Protein AF-0000000084444696 (afdb_homodimer)

Solvent-accessible surface area (backbone atoms only — not comparable to full-atom values): 15836 Å² total; per-residue (Å²): 60,57,64,7,56,31,46,38,50,46,40,49,47,51,54,50,50,37,51,52,66,45,23,68,54,94,48,56,42,36,64,60,59,52,20,57,56,37,48,44,58,47,79,75,45,45,64,51,54,51,31,35,33,75,64,55,51,31,40,75,45,81,68,97,88,26,22,35,24,38,55,53,58,46,76,76,36,35,42,34,61,47,34,58,43,58,54,62,89,52,70,66,66,70,50,69,17,68,64,35,60,68,37,50,50,54,50,47,52,52,53,50,47,54,52,44,55,57,28,57,73,35,30,46,38,57,50,52,50,45,34,43,75,70,68,51,74,62,68,71,79,63,74,76,72,73,77,119,55,56,56,13,54,32,47,36,49,46,38,48,48,51,54,49,50,37,50,50,67,44,23,68,54,93,47,57,42,36,63,60,58,51,20,56,56,37,50,43,60,46,79,75,44,44,65,51,53,51,31,34,34,74,65,58,51,30,41,76,44,81,68,97,86,26,20,35,25,40,55,53,60,47,76,76,36,36,43,34,61,47,34,59,42,58,54,61,87,51,68,65,66,70,50,70,16,68,63,35,60,67,36,51,50,54,50,48,51,53,54,52,47,53,53,43,55,56,27,56,74,34,31,47,39,55,50,54,51,46,34,43,74,70,69,50,74,62,67,72,78,62,72,76,72,73,77,121

Nearest PDB structures (foldseek):
  4hf0-assembly1_A  TM=8.919E-01  e=4.928E-09  Escherichia coli K-12
  4cic-assembly1_B  TM=8.220E-01  e=4.928E-09  Thermincola potens JR
  3lwf-assembly1_A  TM=7.757E-01  e=7.480E-08  Listeria innocua
  2y75-assembly1_E  TM=7.751E-01  e=7.480E-08  Bacillus subtilis
  6hse-assembly1_A  TM=7.847E-01  e=1.545E-07  Streptomyces venezuelae ATCC 10712

Radius of gyration: 23.74 Å; Cα contacts (8 Å, |Δi|>4): 443; chains: 2; bounding box: 30×98×50 Å

Foldseek 3Di:
DPVLVVLLVLLLQLLLQQCQAPNADPAFDALVNSCVVVVHDSVVCVVLVVLCVVLQQWDWDDDPRTHIHGSDGQQPAFSLSRSVSRPPVPDDPPPPDPCCVVPVVVVVVVVVVVVSVVRRVDTSVNVVVVCVVVVHHRDPPPPPCPPD/DPVLVVLLVLLLQLLLQQCQAPNADPAFDALVNSCVVVVHDSVVCVVLVVLCVVLQQWDWDDDPRIHIHGSDGQQPAFSLSRSVSRPPVPDDPPPPDPCCVVPVVVVVVVVVVVVSVVRRVDTSVNVVVVCVVVVHHRDPPPPPPPPD

InterPro domains:
  IPR000944 Transcription regulator Rrf2 [PF02082] (10-129)
  IPR000944 Transcription regulator Rrf2 [PS51197] (3-129)
  IPR000944 Transcription regulator Rrf2 [PTHR33221] (10-134)
  IPR030489 Transcription regulator Rrf2-type, conserved site [PS01332] (52-70)
  IPR036388 Winged helix-like DNA-binding domain super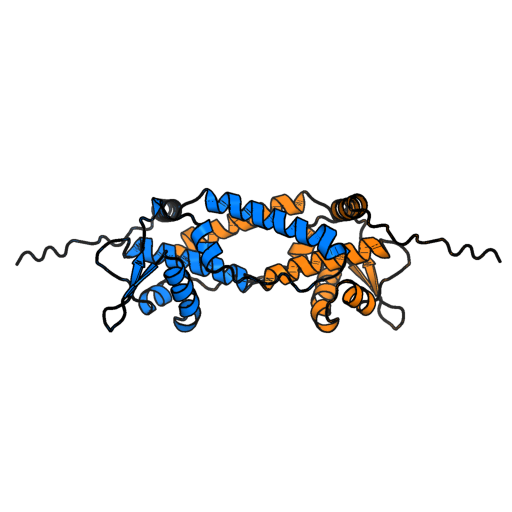family [G3DSA:1.10.10.10] (3-139)
  IPR036390 Winged helix DNA-binding domain superfamily [SSF46785] (10-131)

Organism: NCBI:txid207340

Sequence (296 aa):
MLLKQDRALTAISVMLDVAFHVGRGAEVASGGDIADRLGAAKRGIEPVFQALSRAGLLDSTRGPRGGYRLARRSRDIRLWDVVSAVAEEEESPDMTGQLQAAVVAPLWGEMEGLLRERLEGMTLDDLLRRAQARGLKRPSTEPLNFAIMLLKQDRALTAISVMLDVAFHVGRGAEVASGGDIADRLGAAKRGIEPVFQALSRAGLLDSTRGPRGGYRLARRSRDIRLWDVVSAVAEEEESPDMTGQLQAAVVAPLWGEMEGLLRERLEGMTLDDLLRRAQARGLKRPSTEPLNFAI

pLDDT: mean 84.85, std 17.42, range [23.16, 98.44]

Secondary structure (DSSP, 8-state):
-HHHHHHHHHHHHHHHHHHHHTTTSS--B-HHHHHHHHT--HHHHHHHHHHHHHTTSEEEE-STT-EEEESS-GGG-BHHHHHHHH----------SHHIIIIIHHHHHHHHHHHHHHHHT-BHHHHHHHHHHTT-------------/-HHHHHHHHHHHHHHHHHHHHTTTSS--B-HHHHHHHHT--HHHHHHHHHHHHHTTSEEEE-STT-EEEESS-GGG-BHHHHHHHH----------SHHIIIIIHHHHHHHHHHHHHHHHT-BHHHHHHHHHHTT-------------

Structure (mmCIF, N/CA/C/O backbone):
data_AF-0000000084444696-model_v1
#
loop_
_entity.id
_entity.type
_entity.pdbx_description
1 polymer 'Transcriptional regulator'
#
loop_
_atom_site.group_PDB
_atom_site.id
_atom_site.type_symbol
_atom_site.label_atom_id
_atom_site.label_alt_id
_atom_site.label_comp_id
_atom_site.label_asym_id
_atom_site.label_entity_id
_atom_site.label_seq_id
_atom_site.pdbx_PDB_ins_code
_atom_site.Cartn_x
_atom_site.Cartn_y
_atom_site.Cartn_z
_atom_site.occupancy
_atom_site.B_iso_or_equiv
_atom_site.auth_seq_id
_atom_site.auth_comp_id
_atom_site.auth_asym_id
_atom_site.auth_atom_id
_atom_site.pdbx_PDB_model_num
ATOM 1 N N . MET A 1 1 ? 3.402 -0.793 7.816 1 23.16 1 MET A N 1
ATOM 2 C CA . MET A 1 1 ? 3.193 -0.344 6.445 1 23.16 1 MET A CA 1
ATOM 3 C C . MET A 1 1 ? 3.449 -1.478 5.457 1 23.16 1 MET A C 1
ATOM 5 O O . MET A 1 1 ? 2.725 -1.623 4.469 1 23.16 1 MET A O 1
ATOM 9 N N . LEU A 1 2 ? 4.551 -2.469 5.836 1 32.97 2 LEU A N 1
ATOM 10 C CA . LEU A 1 2 ? 5.355 -3.602 5.395 1 32.97 2 LEU A CA 1
ATOM 11 C C . LEU A 1 2 ? 4.496 -4.855 5.254 1 32.97 2 LEU A C 1
ATOM 13 O O . LEU A 1 2 ? 4.617 -5.586 4.266 1 32.97 2 LEU A O 1
ATOM 17 N N . LEU A 1 3 ? 3.609 -5.027 6.344 1 35.81 3 LEU A N 1
ATOM 18 C CA . LEU A 1 3 ? 2.957 -6.324 6.496 1 35.81 3 LEU A CA 1
ATOM 19 C C . LEU A 1 3 ? 1.912 -6.539 5.406 1 35.81 3 LEU A C 1
ATOM 21 O O . LEU A 1 3 ? 1.761 -7.652 4.895 1 35.81 3 LEU A O 1
ATOM 25 N N . LYS A 1 4 ? 0.935 -5.445 5.215 1 44.56 4 LYS A N 1
ATOM 26 C CA . LYS A 1 4 ? -0.192 -5.633 4.305 1 44.56 4 LYS A CA 1
ATOM 27 C C . LYS A 1 4 ? 0.283 -5.793 2.863 1 44.56 4 LYS A C 1
ATOM 29 O O . LYS A 1 4 ? -0.286 -6.574 2.1 1 44.56 4 LYS A O 1
ATOM 34 N N . GLN A 1 5 ? 1.329 -4.965 2.484 1 52.38 5 GLN A N 1
ATOM 35 C CA . GLN A 1 5 ? 1.949 -5.117 1.173 1 52.38 5 GLN A CA 1
ATOM 36 C C . GLN A 1 5 ? 2.428 -6.551 0.954 1 52.38 5 GLN A C 1
ATOM 38 O O . GLN A 1 5 ? 2.314 -7.086 -0.15 1 52.38 5 GLN A O 1
ATOM 43 N N . ASP A 1 6 ? 2.363 -7.137 2.195 1 71.12 6 ASP A N 1
ATOM 44 C CA . ASP A 1 6 ? 2.926 -8.484 2.201 1 71.12 6 ASP A CA 1
ATOM 45 C C . ASP A 1 6 ? 1.865 -9.523 1.844 1 71.12 6 ASP A C 1
ATOM 47 O O . ASP A 1 6 ? 2.119 -10.43 1.043 1 71.12 6 ASP A O 1
ATOM 51 N N . ARG A 1 7 ? 0.608 -9.094 2.232 1 82.06 7 ARG A N 1
ATOM 52 C CA . ARG A 1 7 ? -0.404 -10.109 1.989 1 82.06 7 ARG A CA 1
ATOM 53 C C . ARG A 1 7 ? -0.805 -10.148 0.519 1 82.06 7 ARG A C 1
ATOM 55 O O . ARG A 1 7 ? -1.012 -11.227 -0.049 1 82.06 7 ARG A O 1
ATOM 62 N N . ALA A 1 8 ? -0.931 -8.992 -0.046 1 88.19 8 ALA A N 1
ATOM 63 C CA . ALA A 1 8 ? -1.274 -8.898 -1.462 1 88.19 8 ALA A CA 1
ATOM 64 C C . ALA A 1 8 ? -0.196 -9.539 -2.332 1 88.19 8 ALA A C 1
ATOM 66 O O . ALA A 1 8 ? -0.502 -10.289 -3.264 1 88.19 8 ALA A O 1
ATOM 67 N N . LEU A 1 9 ? 1.008 -9.305 -1.987 1 87.56 9 LEU A N 1
ATOM 68 C CA . LEU A 1 9 ? 2.113 -9.875 -2.752 1 87.56 9 LEU A CA 1
ATOM 69 C C . LEU A 1 9 ? 2.184 -11.383 -2.564 1 87.56 9 LEU A C 1
ATOM 71 O O . LEU A 1 9 ? 2.445 -12.125 -3.52 1 87.56 9 LEU A O 1
ATOM 75 N N . THR A 1 10 ? 1.948 -11.695 -1.356 1 90.19 10 THR A N 1
ATOM 76 C CA . THR A 1 10 ? 1.921 -13.133 -1.085 1 90.19 10 THR A CA 1
ATOM 77 C C . THR A 1 10 ? 0.811 -13.812 -1.88 1 90.19 10 THR A C 1
ATOM 79 O O . THR A 1 10 ? 1.021 -14.875 -2.461 1 90.19 10 THR A O 1
ATOM 82 N N . ALA A 1 11 ? -0.321 -13.211 -1.894 1 93.56 11 ALA A N 1
ATOM 83 C CA . ALA A 1 11 ? -1.451 -13.766 -2.629 1 93.56 11 ALA A CA 1
ATOM 84 C C . ALA A 1 11 ? -1.127 -13.906 -4.113 1 93.56 11 ALA A C 1
ATOM 86 O O . ALA A 1 11 ? -1.391 -14.945 -4.719 1 93.56 11 ALA A O 1
ATOM 87 N N . ILE A 1 12 ? -0.563 -12.883 -4.629 1 95.06 12 ILE A N 1
ATOM 88 C CA . ILE A 1 12 ? -0.188 -12.914 -6.039 1 95.06 12 ILE A CA 1
ATOM 89 C C . ILE A 1 12 ? 0.851 -14.008 -6.273 1 95.06 12 ILE A C 1
ATOM 91 O O . ILE A 1 12 ? 0.765 -14.758 -7.25 1 95.06 12 ILE A O 1
ATOM 95 N N . SER A 1 13 ? 1.806 -14.125 -5.406 1 94.94 13 SER A N 1
ATOM 96 C CA . SER A 1 13 ? 2.855 -15.133 -5.516 1 94.94 13 SER A CA 1
ATOM 97 C C . SER A 1 13 ? 2.275 -16.547 -5.48 1 94.94 13 SER A C 1
ATOM 99 O O . SER A 1 13 ? 2.674 -17.406 -6.27 1 94.94 13 SER A O 1
ATOM 101 N N . VAL A 1 14 ? 1.419 -16.75 -4.609 1 94.94 14 VAL A N 1
ATOM 102 C CA . VAL A 1 14 ? 0.781 -18.062 -4.48 1 94.94 14 VAL A CA 1
ATOM 103 C C . VAL A 1 14 ? 0.043 -18.406 -5.77 1 94.94 14 VAL A C 1
ATOM 105 O O . VAL A 1 14 ? 0.217 -19.484 -6.324 1 94.94 14 VAL A O 1
ATOM 108 N N . MET A 1 15 ? -0.784 -17.484 -6.215 1 96.81 15 MET A N 1
ATOM 109 C CA . MET A 1 15 ? -1.565 -17.734 -7.422 1 96.81 15 MET A CA 1
ATOM 110 C C . MET A 1 15 ? -0.654 -18 -8.617 1 96.81 15 MET A C 1
ATOM 112 O O . MET A 1 15 ? -0.923 -18.891 -9.422 1 96.81 15 MET A O 1
ATOM 116 N N . LEU A 1 16 ? 0.398 -17.203 -8.734 1 96.75 16 LEU A N 1
ATOM 117 C CA . LEU A 1 16 ? 1.345 -17.375 -9.836 1 96.75 16 LEU A CA 1
ATOM 118 C C . LEU A 1 16 ? 2.033 -18.734 -9.758 1 96.75 16 LEU A C 1
ATOM 120 O O . LEU A 1 16 ? 2.193 -19.406 -10.781 1 96.75 16 LEU A O 1
ATOM 124 N N . ASP A 1 17 ? 2.477 -19.125 -8.586 1 95.25 17 ASP A N 1
ATOM 125 C CA . ASP A 1 17 ? 3.131 -20.422 -8.391 1 95.25 17 ASP A CA 1
ATOM 126 C C . ASP A 1 17 ? 2.223 -21.562 -8.82 1 95.25 17 ASP A C 1
ATOM 128 O O . ASP A 1 17 ? 2.637 -22.438 -9.586 1 95.25 17 ASP A O 1
ATOM 132 N N . VAL A 1 18 ? 1.028 -21.562 -8.359 1 95.31 18 VAL A N 1
ATOM 133 C CA . VAL A 1 18 ? 0.072 -22.609 -8.68 1 95.31 18 VAL A CA 1
ATOM 134 C C . VAL A 1 18 ? -0.175 -22.641 -10.188 1 95.31 18 VAL A C 1
ATOM 136 O O . VAL A 1 18 ? -0.165 -23.703 -10.805 1 95.31 18 VAL A O 1
ATOM 139 N N . ALA A 1 19 ? -0.408 -21.484 -10.781 1 95.25 19 ALA A N 1
ATOM 140 C CA . ALA A 1 19 ? -0.648 -21.391 -12.219 1 95.25 19 ALA A CA 1
ATOM 141 C C . ALA A 1 19 ? 0.545 -21.922 -13.008 1 95.25 19 ALA A C 1
ATOM 143 O O . ALA A 1 19 ? 0.374 -22.609 -14.023 1 95.25 19 ALA A O 1
ATOM 144 N N . PHE A 1 20 ? 1.734 -21.641 -12.516 1 94.5 20 PHE A N 1
ATOM 145 C CA . PHE A 1 20 ? 2.979 -21.953 -13.203 1 94.5 20 PHE A CA 1
ATOM 146 C C . PHE A 1 20 ? 3.273 -23.453 -13.109 1 94.5 20 PHE A C 1
ATOM 148 O O . PHE A 1 20 ? 3.734 -24.062 -14.078 1 94.5 20 PHE A O 1
ATOM 155 N N . HIS A 1 21 ? 2.979 -24.094 -12.062 1 91.69 21 HIS A N 1
ATOM 156 C CA . HIS A 1 21 ? 3.408 -25.469 -11.828 1 91.69 21 HIS A CA 1
ATOM 157 C C . HIS A 1 21 ? 2.27 -26.453 -12.07 1 91.69 21 HIS A C 1
ATOM 159 O O . HIS A 1 21 ? 2.508 -27.609 -12.445 1 91.69 21 HIS A O 1
ATOM 165 N N . VAL A 1 22 ? 1.092 -26.172 -11.719 1 82.06 22 VAL A N 1
ATOM 166 C CA . VAL A 1 22 ? -0.019 -27.109 -11.805 1 82.06 22 VAL A CA 1
ATOM 167 C C . VAL A 1 22 ? -1.033 -26.625 -12.836 1 82.06 22 VAL A C 1
ATOM 169 O O . VAL A 1 22 ? -1.431 -27.375 -13.727 1 82.06 22 VAL A O 1
ATOM 172 N N . GLY A 1 23 ? -1.312 -25.344 -12.859 1 72.69 23 GLY A N 1
ATOM 173 C CA . GLY A 1 23 ? -2.363 -24.797 -13.703 1 72.69 23 GLY A CA 1
ATOM 174 C C . GLY A 1 23 ? -3.75 -25.266 -13.305 1 72.69 23 GLY A C 1
ATOM 175 O O . GLY A 1 23 ? -4.105 -25.219 -12.125 1 72.69 23 GLY A O 1
ATOM 176 N N . ARG A 1 24 ? -4.672 -25.594 -14.227 1 67.25 24 ARG A N 1
ATOM 177 C CA . ARG A 1 24 ? -6.047 -26 -13.969 1 67.25 24 ARG A CA 1
ATOM 178 C C . ARG A 1 24 ? -6.211 -27.5 -14.141 1 67.25 24 ARG A C 1
ATOM 180 O O . ARG A 1 24 ? -7.316 -28.031 -14.023 1 67.25 24 ARG A O 1
ATOM 187 N N . GLY A 1 25 ? -5.203 -28.172 -14.289 1 68.19 25 GLY A N 1
ATOM 188 C CA . GLY A 1 25 ? -5.348 -29.578 -14.594 1 68.19 25 GLY A CA 1
ATOM 189 C C . GLY A 1 25 ? -5.617 -30.422 -13.359 1 68.19 25 GLY A C 1
ATOM 190 O O . GLY A 1 25 ? -6.125 -29.922 -12.359 1 68.19 25 GLY A O 1
ATOM 191 N N . ALA A 1 26 ? -5.566 -31.719 -13.461 1 72.94 26 ALA A N 1
ATOM 192 C CA . ALA A 1 26 ? -5.906 -32.719 -12.445 1 72.94 26 ALA A CA 1
ATOM 193 C C . ALA A 1 26 ? -4.902 -32.688 -11.297 1 72.94 26 ALA A C 1
ATOM 195 O O . ALA A 1 26 ? -5.219 -33.094 -10.172 1 72.94 26 ALA A O 1
ATOM 196 N N . GLU A 1 27 ? -3.893 -32.125 -11.5 1 83.12 27 GLU A N 1
ATOM 197 C CA . GLU A 1 27 ? -2.852 -32.094 -10.477 1 83.12 27 GLU A CA 1
ATOM 198 C C . GLU A 1 27 ? -3.068 -30.953 -9.484 1 83.12 27 GLU A C 1
ATOM 200 O O . GLU A 1 27 ? -3.709 -29.953 -9.82 1 83.12 27 GLU A O 1
ATOM 205 N N . VAL A 1 28 ? -2.682 -31.281 -8.281 1 90.56 28 VAL A N 1
ATOM 206 C CA . VAL A 1 28 ? -2.76 -30.266 -7.238 1 90.56 28 VAL A CA 1
ATOM 207 C C . VAL A 1 28 ? -1.37 -30 -6.656 1 90.56 28 VAL A C 1
ATOM 209 O O . VAL A 1 28 ? -0.501 -30.875 -6.703 1 90.56 28 VAL A O 1
ATOM 212 N N . ALA A 1 29 ? -1.138 -28.844 -6.227 1 92.06 29 ALA A N 1
ATOM 213 C CA . ALA A 1 29 ? 0.082 -28.5 -5.504 1 92.06 29 ALA A CA 1
ATOM 214 C C . ALA A 1 29 ? -0.169 -28.438 -4 1 92.06 29 ALA A C 1
ATOM 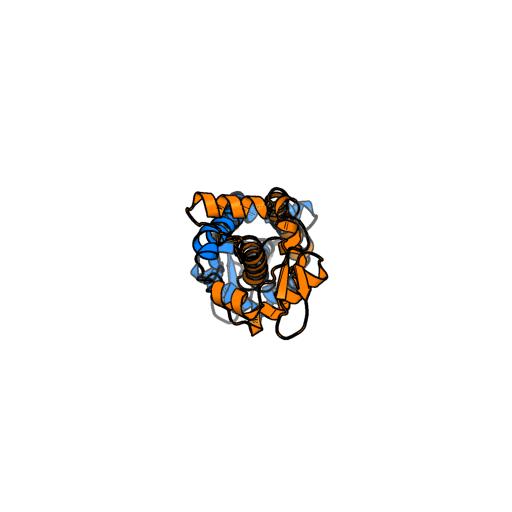216 O O . ALA A 1 29 ? -1.105 -27.781 -3.547 1 92.06 29 ALA A O 1
ATOM 217 N N . SER A 1 30 ? 0.685 -29.188 -3.26 1 92.94 30 SER A N 1
ATOM 218 C CA . SER A 1 30 ? 0.51 -29.125 -1.812 1 92.94 30 SER A CA 1
ATOM 219 C C . SER A 1 30 ? 0.876 -27.75 -1.267 1 92.94 30 SER A C 1
ATOM 221 O O . SER A 1 30 ? 1.76 -27.078 -1.803 1 92.94 30 SER A O 1
ATOM 223 N N . GLY A 1 31 ? 0.169 -27.359 -0.181 1 93.19 31 GLY A N 1
ATOM 224 C CA . GLY A 1 31 ? 0.491 -26.109 0.479 1 93.19 31 GLY A CA 1
ATOM 225 C C . GLY A 1 31 ? 1.947 -26 0.892 1 93.19 31 GLY A C 1
ATOM 226 O O . GLY A 1 31 ? 2.547 -24.922 0.811 1 93.19 31 GLY A O 1
ATOM 227 N N . GLY A 1 32 ? 2.447 -27.141 1.339 1 92.88 32 GLY A N 1
ATOM 228 C CA . GLY A 1 32 ? 3.852 -27.188 1.716 1 92.88 32 GLY A CA 1
ATOM 229 C C . GLY A 1 32 ? 4.789 -26.922 0.553 1 92.88 32 GLY A C 1
ATOM 230 O O . GLY A 1 32 ? 5.758 -26.172 0.684 1 92.88 32 GLY A O 1
ATOM 231 N N . ASP A 1 33 ? 4.57 -27.594 -0.576 1 92.62 33 ASP A N 1
ATOM 232 C CA . ASP A 1 33 ? 5.402 -27.391 -1.76 1 92.62 33 ASP A CA 1
ATOM 233 C C . ASP A 1 33 ? 5.363 -25.938 -2.217 1 92.62 33 ASP A C 1
ATOM 235 O O . ASP A 1 33 ? 6.398 -25.359 -2.564 1 92.62 33 ASP A O 1
ATOM 239 N N . ILE A 1 34 ? 4.219 -25.375 -2.252 1 93.5 34 ILE A N 1
ATOM 240 C CA . ILE A 1 34 ? 4.051 -23.969 -2.654 1 93.5 34 ILE A CA 1
ATOM 241 C C . ILE A 1 34 ? 4.855 -23.062 -1.722 1 93.5 34 ILE A C 1
ATOM 243 O O . ILE A 1 34 ? 5.617 -22.219 -2.18 1 93.5 34 ILE A O 1
ATOM 247 N N . ALA A 1 35 ? 4.648 -23.266 -0.421 1 92.44 35 ALA A N 1
ATOM 248 C CA . ALA A 1 35 ? 5.355 -22.469 0.571 1 92.44 35 ALA A CA 1
ATOM 249 C C . ALA A 1 35 ? 6.867 -22.562 0.383 1 92.44 35 ALA A C 1
ATOM 251 O O . ALA A 1 35 ? 7.578 -21.562 0.44 1 92.44 35 ALA A O 1
ATOM 252 N N . ASP A 1 36 ? 7.344 -23.781 0.142 1 91.81 36 ASP A N 1
ATOM 253 C CA . ASP A 1 36 ? 8.773 -24.016 -0.057 1 91.81 36 ASP A CA 1
ATOM 254 C C . ASP A 1 36 ? 9.289 -23.25 -1.277 1 91.81 36 ASP A C 1
ATOM 256 O O . ASP A 1 36 ? 10.336 -22.609 -1.215 1 91.81 36 ASP A O 1
ATOM 260 N N . ARG A 1 37 ? 8.57 -23.344 -2.371 1 91.5 37 ARG A N 1
ATOM 261 C CA . ARG A 1 37 ? 8.984 -22.672 -3.596 1 91.5 37 ARG A CA 1
ATOM 262 C C . ARG A 1 37 ? 8.992 -21.156 -3.41 1 91.5 37 ARG A C 1
ATOM 264 O O . ARG A 1 37 ? 9.828 -20.453 -3.988 1 91.5 37 ARG A O 1
ATOM 271 N N . LEU A 1 38 ? 8.094 -20.656 -2.602 1 90.38 38 LEU A N 1
ATOM 272 C CA . LEU A 1 38 ? 8.008 -19.219 -2.354 1 90.38 38 LEU A CA 1
ATOM 273 C C . LEU A 1 38 ? 9.039 -18.781 -1.319 1 90.38 38 LEU A C 1
ATOM 275 O O . LEU A 1 38 ? 9.289 -17.578 -1.155 1 90.38 38 LEU A O 1
ATOM 279 N N . GLY A 1 39 ? 9.656 -19.75 -0.673 1 87.56 39 GLY A N 1
ATOM 280 C CA . GLY A 1 39 ? 10.539 -19.391 0.426 1 87.56 39 GLY A CA 1
ATOM 281 C C . GLY A 1 39 ? 9.805 -18.812 1.622 1 87.56 39 GLY A C 1
ATOM 282 O O . GLY A 1 39 ? 10.289 -17.875 2.26 1 87.56 39 GLY A O 1
ATOM 283 N N . ALA A 1 40 ? 8.656 -19.344 1.863 1 86.06 40 ALA A N 1
ATOM 284 C CA . ALA A 1 40 ? 7.82 -18.875 2.965 1 86.06 40 ALA A CA 1
ATOM 285 C C . ALA A 1 40 ? 7.539 -20 3.957 1 86.06 40 ALA A C 1
ATOM 287 O O . ALA A 1 40 ? 7.637 -21.172 3.609 1 86.06 40 ALA A O 1
ATOM 288 N N . ALA A 1 41 ? 7.285 -19.578 5.16 1 85.5 41 ALA A N 1
ATOM 289 C CA . ALA A 1 41 ? 6.793 -20.562 6.121 1 85.5 41 ALA A CA 1
ATOM 290 C C . ALA A 1 41 ? 5.348 -20.938 5.824 1 85.5 41 ALA A C 1
ATOM 292 O O . ALA A 1 41 ? 4.492 -20.062 5.637 1 85.5 41 ALA A O 1
ATOM 293 N N . LYS A 1 42 ? 5.117 -22.266 5.816 1 85.25 42 LYS A N 1
ATOM 294 C CA . LYS A 1 42 ? 3.785 -22.766 5.488 1 85.25 42 LYS A CA 1
ATOM 295 C C . LYS A 1 42 ? 2.732 -22.172 6.418 1 85.25 42 LYS A C 1
ATOM 297 O O . LYS A 1 42 ? 1.657 -21.766 5.973 1 85.25 42 LYS A O 1
ATOM 302 N N . ARG A 1 43 ? 3.014 -22.141 7.633 1 86.5 43 ARG A N 1
ATOM 303 C CA . ARG A 1 43 ? 2.068 -21.625 8.617 1 86.5 43 ARG A CA 1
ATOM 304 C C . ARG A 1 43 ? 1.665 -20.188 8.297 1 86.5 43 ARG A C 1
ATOM 306 O O . ARG A 1 43 ? 0.507 -19.812 8.477 1 86.5 43 ARG A O 1
ATOM 313 N N . GLY A 1 44 ? 2.553 -19.438 7.824 1 84.31 44 GLY A N 1
ATOM 314 C CA . GLY A 1 44 ? 2.316 -18.031 7.562 1 84.31 44 GLY A CA 1
ATOM 315 C C . GLY A 1 44 ? 1.48 -17.781 6.32 1 84.31 44 GLY A C 1
ATOM 316 O O . GLY A 1 44 ? 0.832 -16.75 6.195 1 84.31 44 GLY A O 1
ATOM 317 N N . ILE A 1 45 ? 1.484 -18.781 5.469 1 89.12 45 ILE A N 1
ATOM 318 C CA . ILE A 1 45 ? 0.818 -18.531 4.195 1 89.12 45 ILE A CA 1
ATOM 319 C C . ILE A 1 45 ? -0.542 -19.234 4.184 1 89.12 45 ILE A C 1
ATOM 321 O O . ILE A 1 45 ? -1.37 -18.969 3.307 1 89.12 45 ILE A O 1
ATOM 325 N N . GLU A 1 46 ? -0.81 -20 5.176 1 91 46 GLU A N 1
ATOM 326 C CA . GLU A 1 46 ? -2.057 -20.766 5.242 1 91 46 GLU A CA 1
ATOM 327 C C . GLU A 1 46 ? -3.268 -19.828 5.191 1 91 46 GLU A C 1
ATOM 329 O O . GLU A 1 46 ? -4.219 -20.078 4.449 1 91 46 GLU A O 1
ATOM 334 N N . PRO A 1 47 ? -3.266 -18.703 5.922 1 91.56 47 PRO A N 1
ATOM 335 C CA . PRO A 1 47 ? -4.414 -17.812 5.832 1 91.56 47 PRO A CA 1
ATOM 336 C C . PRO A 1 47 ? -4.641 -17.281 4.418 1 91.56 47 PRO A C 1
ATOM 338 O O . PRO A 1 47 ? -5.781 -17 4.035 1 91.56 47 PRO A O 1
ATOM 341 N N . VAL A 1 48 ? -3.613 -17.125 3.719 1 93.25 48 VAL A N 1
ATOM 342 C CA . VAL A 1 48 ? -3.713 -16.641 2.346 1 93.25 48 VAL A CA 1
ATOM 343 C C . VAL A 1 48 ? -4.383 -17.703 1.473 1 93.25 48 VAL A C 1
ATOM 345 O O . VAL A 1 48 ? -5.27 -17.391 0.677 1 93.25 48 VAL A O 1
ATOM 348 N N . PHE A 1 49 ? -3.988 -18.969 1.688 1 94.69 49 PHE A N 1
ATOM 349 C CA . PHE A 1 49 ? -4.633 -20.062 0.973 1 94.69 49 PHE A CA 1
ATOM 350 C C . PHE A 1 49 ? -6.137 -20.078 1.226 1 94.69 49 PHE A C 1
ATOM 352 O O . PHE A 1 49 ? -6.93 -20.188 0.288 1 94.69 49 PHE A O 1
ATOM 359 N N . GLN A 1 50 ? -6.445 -19.953 2.412 1 94.88 50 GLN A N 1
ATOM 360 C CA . GLN A 1 50 ? -7.848 -20 2.805 1 94.88 50 GLN A CA 1
ATOM 361 C C . GLN A 1 50 ? -8.641 -18.859 2.182 1 94.88 50 GLN A C 1
ATOM 363 O O . GLN A 1 50 ? -9.75 -19.062 1.683 1 94.88 50 GLN A O 1
ATOM 368 N N . ALA A 1 51 ? -8.07 -17.688 2.242 1 94.62 51 ALA A N 1
ATOM 369 C CA . ALA A 1 51 ? -8.75 -16.516 1.675 1 94.62 51 ALA A CA 1
ATOM 370 C C . ALA A 1 51 ? -8.945 -16.672 0.171 1 94.62 51 ALA A C 1
ATOM 372 O O . ALA A 1 51 ? -10.016 -16.359 -0.357 1 94.62 51 ALA A O 1
ATOM 373 N N . LEU A 1 52 ? -7.973 -17.141 -0.473 1 96.56 52 LEU A N 1
ATOM 374 C CA . LEU A 1 52 ? -8.039 -17.328 -1.918 1 96.56 52 LEU A CA 1
ATOM 375 C C . LEU A 1 52 ? -9.047 -18.422 -2.279 1 96.56 52 LEU A C 1
ATOM 377 O O . LEU A 1 52 ? -9.742 -18.312 -3.289 1 96.56 52 LEU A O 1
ATOM 381 N N . SER A 1 53 ? -9.125 -19.469 -1.485 1 96.56 53 SER A N 1
ATOM 382 C CA . SER A 1 53 ? -10.109 -20.516 -1.698 1 96.56 53 SER A CA 1
ATOM 383 C C . SER A 1 53 ? -11.531 -20 -1.484 1 96.56 53 SER A C 1
ATOM 385 O O . SER A 1 53 ? -12.422 -20.281 -2.289 1 96.56 53 SER A O 1
ATOM 387 N N . ARG A 1 54 ? -11.68 -19.297 -0.453 1 96 54 ARG A N 1
ATOM 388 C CA . ARG A 1 54 ? -12.992 -18.719 -0.15 1 96 54 ARG A CA 1
ATOM 389 C C . ARG A 1 54 ? -13.453 -17.797 -1.269 1 96 54 ARG A C 1
ATOM 391 O O . ARG A 1 54 ? -14.656 -17.703 -1.539 1 96 54 ARG A O 1
ATOM 398 N N . ALA A 1 55 ? -12.547 -17.125 -1.873 1 96.44 55 ALA A N 1
ATOM 399 C CA . ALA A 1 55 ? -12.859 -16.188 -2.938 1 96.44 55 ALA A CA 1
ATOM 400 C C . ALA A 1 55 ? -13.07 -16.906 -4.27 1 96.44 55 ALA A C 1
ATOM 402 O O . ALA A 1 55 ? -13.32 -16.266 -5.293 1 96.44 55 ALA A O 1
ATOM 403 N N . GLY A 1 56 ? -12.891 -18.156 -4.297 1 96.62 56 GLY A N 1
ATOM 404 C CA . GLY A 1 56 ? -13.102 -18.938 -5.504 1 96.62 56 GLY A CA 1
ATOM 405 C C . GLY A 1 56 ? -11.961 -18.812 -6.5 1 96.62 56 GLY A C 1
ATOM 406 O O . GLY A 1 56 ? -12.172 -18.922 -7.707 1 96.62 56 GLY A O 1
ATOM 407 N N . LEU A 1 57 ? -10.789 -18.547 -6.031 1 97.25 57 LEU A N 1
ATOM 408 C CA . LEU A 1 57 ? -9.633 -18.406 -6.902 1 97.25 57 LEU A CA 1
ATOM 409 C C . LEU A 1 57 ? -8.781 -19.672 -6.887 1 97.25 57 LEU A C 1
ATOM 411 O O . LEU A 1 57 ? -8.109 -19.984 -7.867 1 97.25 57 LEU A O 1
ATOM 415 N N . LEU A 1 58 ? -8.805 -20.359 -5.766 1 96.62 58 LEU A N 1
ATOM 416 C CA . LEU A 1 58 ? -8.18 -21.672 -5.613 1 96.62 58 LEU A CA 1
ATOM 417 C C . LEU A 1 58 ? -9.227 -22.734 -5.281 1 96.62 58 LEU A C 1
ATOM 419 O O . LEU A 1 58 ? -10.18 -22.469 -4.547 1 96.62 58 LEU A O 1
ATOM 423 N N . ASP A 1 59 ? -9.039 -23.875 -5.844 1 95.31 59 ASP A N 1
ATOM 424 C CA . ASP A 1 59 ? -9.734 -25.078 -5.375 1 95.31 59 ASP A CA 1
ATOM 425 C C . ASP A 1 59 ? -8.859 -25.875 -4.414 1 95.31 59 ASP A C 1
ATOM 427 O O . ASP A 1 59 ? -7.691 -26.141 -4.703 1 95.31 59 ASP A O 1
ATOM 431 N N . SER A 1 60 ? -9.438 -26.172 -3.328 1 92.12 60 SER A N 1
ATOM 432 C CA . SER A 1 60 ? -8.672 -26.922 -2.33 1 92.12 60 SER A CA 1
ATOM 433 C C . SER A 1 60 ? -9.219 -28.328 -2.152 1 92.12 60 SER A C 1
ATOM 435 O O . SER A 1 60 ? -10.43 -28.547 -2.225 1 92.12 60 SER A O 1
ATOM 437 N N . THR A 1 61 ? -8.352 -29.281 -2.092 1 88.5 61 THR A N 1
ATOM 438 C CA . THR A 1 61 ? -8.695 -30.672 -1.764 1 88.5 61 THR A CA 1
ATOM 439 C C . THR A 1 61 ? -7.992 -31.109 -0.481 1 88.5 61 THR A C 1
ATOM 441 O O . THR A 1 61 ? -6.805 -30.828 -0.291 1 88.5 61 THR A O 1
ATOM 444 N N . ARG A 1 62 ? -8.789 -31.734 0.344 1 86.06 62 ARG A N 1
ATOM 445 C CA . ARG A 1 62 ? -8.258 -32.156 1.638 1 86.06 62 ARG A CA 1
ATOM 446 C C . ARG A 1 62 ? -7.656 -33.531 1.563 1 86.06 62 ARG A C 1
ATOM 448 O O . ARG A 1 62 ? -7.953 -34.312 0.636 1 86.06 62 ARG A O 1
ATOM 455 N N . GLY A 1 63 ? -6.816 -33.969 2.557 1 83.12 63 GLY A N 1
ATOM 456 C CA . GLY A 1 63 ? -6.258 -35.312 2.686 1 83.12 63 GLY A CA 1
ATOM 457 C C . GLY A 1 63 ? -4.789 -35.375 2.309 1 83.12 63 GLY A C 1
ATOM 458 O O . GLY A 1 63 ? -4.203 -34.375 1.883 1 83.12 63 GLY A O 1
ATOM 459 N N . PRO A 1 64 ? -4.129 -36.531 2.414 1 82.38 64 PRO A N 1
ATOM 460 C CA . PRO A 1 64 ? -2.695 -36.719 2.168 1 82.38 64 PRO A CA 1
ATOM 461 C C . PRO A 1 64 ? -2.291 -36.344 0.743 1 82.38 64 PRO A C 1
ATOM 463 O O . PRO A 1 64 ? -1.147 -35.938 0.505 1 82.38 64 PRO A O 1
ATOM 466 N N . ARG A 1 65 ? -3.141 -36.5 -0.234 1 83.19 65 ARG A N 1
ATOM 467 C CA . ARG A 1 65 ? -2.848 -36.125 -1.613 1 83.19 65 ARG A CA 1
ATOM 468 C C . ARG A 1 65 ? -3.537 -34.812 -1.985 1 83.19 65 ARG A C 1
ATOM 470 O O . ARG A 1 65 ? -3.744 -34.531 -3.166 1 83.19 65 ARG A O 1
ATOM 477 N N . GLY A 1 66 ? -3.852 -34.156 -0.887 1 89.88 66 GLY A N 1
ATOM 478 C CA . GLY A 1 66 ? -4.582 -32.938 -1.136 1 89.88 66 GLY A CA 1
ATOM 479 C C . GLY A 1 66 ? -3.678 -31.75 -1.46 1 89.88 66 GLY A C 1
ATOM 480 O O . GLY A 1 66 ? -2.455 -31.906 -1.521 1 89.88 66 GLY A O 1
ATOM 481 N N . GLY A 1 67 ? -4.316 -30.656 -1.956 1 93.88 67 GLY A N 1
ATOM 482 C CA . GLY A 1 67 ? -3.596 -29.469 -2.371 1 93.88 67 GLY A CA 1
ATOM 483 C C . GLY A 1 67 ? -4.484 -28.438 -3.033 1 93.88 67 GLY A C 1
ATOM 484 O O . GLY A 1 67 ? -5.672 -28.328 -2.715 1 93.88 67 GLY A O 1
ATOM 485 N N . TYR A 1 68 ? -3.791 -27.641 -3.791 1 9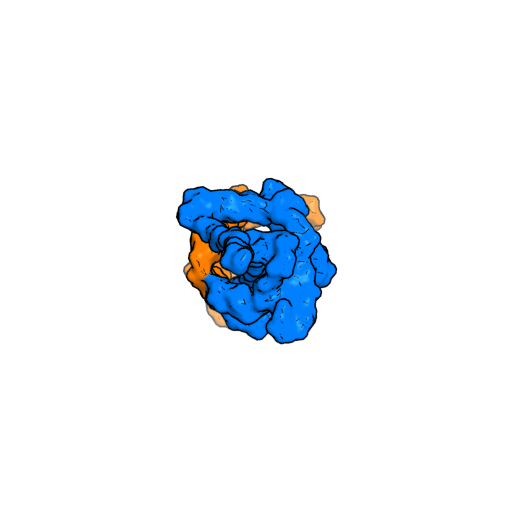4.75 68 TYR A N 1
ATOM 486 C CA . TYR A 1 68 ? -4.48 -26.516 -4.398 1 94.75 68 TYR A CA 1
ATOM 487 C C . TYR A 1 68 ? -4.293 -26.5 -5.91 1 94.75 68 TYR A C 1
ATOM 489 O O . TYR A 1 68 ? -3.236 -26.891 -6.414 1 94.75 68 TYR A O 1
ATOM 497 N N . ARG A 1 69 ? -5.262 -26.125 -6.613 1 94.75 69 ARG A N 1
ATOM 498 C CA . ARG A 1 69 ? -5.207 -25.828 -8.039 1 94.75 69 ARG A CA 1
ATOM 499 C C . ARG A 1 69 ? -6.008 -24.562 -8.375 1 94.75 69 ARG A C 1
ATOM 501 O O . ARG A 1 69 ? -6.781 -24.078 -7.547 1 94.75 69 ARG A O 1
ATOM 508 N N . LEU A 1 70 ? -5.746 -24.031 -9.531 1 95.88 70 LEU A N 1
ATOM 509 C CA . LEU A 1 70 ? -6.535 -22.859 -9.914 1 95.88 70 LEU A CA 1
ATOM 510 C C . LEU A 1 70 ? -8.008 -23.234 -10.07 1 95.88 70 LEU A C 1
ATOM 512 O O . LEU A 1 70 ? -8.336 -24.281 -10.641 1 95.88 70 LEU A O 1
ATOM 516 N N . ALA A 1 71 ? -8.875 -22.406 -9.617 1 95.31 71 ALA A N 1
ATOM 517 C CA . ALA A 1 71 ? -10.312 -22.641 -9.727 1 95.31 71 ALA A CA 1
ATOM 518 C C . ALA A 1 71 ? -10.844 -22.172 -11.078 1 95.31 71 ALA A C 1
ATOM 520 O O . ALA A 1 71 ? -11.945 -22.547 -11.484 1 95.31 71 ALA A O 1
ATOM 521 N N . ARG A 1 72 ? -10.156 -21.281 -11.727 1 93.62 72 ARG A N 1
ATOM 522 C CA . ARG A 1 72 ? -10.469 -20.719 -13.031 1 93.62 72 ARG A CA 1
ATOM 523 C C . ARG A 1 72 ? -9.219 -20.641 -13.906 1 93.62 72 ARG A C 1
ATOM 525 O O . ARG A 1 72 ? -8.102 -20.828 -13.422 1 93.62 72 ARG A O 1
ATOM 532 N N . ARG A 1 73 ? -9.414 -20.438 -15.242 1 94.62 73 ARG A N 1
ATOM 533 C CA . ARG A 1 73 ? -8.258 -20.25 -16.109 1 94.62 73 ARG A CA 1
ATOM 534 C C . ARG A 1 73 ? -7.488 -18.984 -15.734 1 94.62 73 ARG A C 1
ATOM 536 O O . ARG A 1 73 ? -8.086 -17.984 -15.352 1 94.62 73 ARG A O 1
ATOM 543 N N . SER A 1 74 ? -6.191 -19.078 -15.875 1 96.25 74 SER A N 1
ATOM 544 C CA . SER A 1 74 ? -5.328 -17.969 -15.508 1 96.25 74 SER A CA 1
ATOM 545 C C . SER A 1 74 ? -5.719 -16.688 -16.25 1 96.25 74 SER A C 1
ATOM 547 O O . SER A 1 74 ? -5.605 -15.586 -15.711 1 96.25 74 SER A O 1
ATOM 549 N N . ARG A 1 75 ? -6.207 -16.75 -17.516 1 96.62 75 ARG A N 1
ATOM 550 C CA . ARG A 1 75 ? -6.562 -15.586 -18.328 1 96.62 75 ARG A CA 1
ATOM 551 C C . ARG A 1 75 ? -7.832 -14.922 -17.797 1 96.62 75 ARG A C 1
ATOM 553 O O . ARG A 1 75 ? -8.125 -13.773 -18.156 1 96.62 75 ARG A O 1
ATOM 560 N N . ASP A 1 76 ? -8.586 -15.648 -16.984 1 96.88 76 ASP A N 1
ATOM 561 C CA . ASP A 1 76 ? -9.859 -15.148 -16.484 1 96.88 76 ASP A CA 1
ATOM 562 C C . ASP A 1 76 ? -9.703 -14.594 -15.062 1 96.88 76 ASP A C 1
ATOM 564 O O . ASP A 1 76 ? -10.68 -14.156 -14.453 1 96.88 76 ASP A O 1
ATOM 568 N N . ILE A 1 77 ? -8.562 -14.633 -14.484 1 97.69 77 ILE A N 1
ATOM 569 C CA . ILE A 1 77 ? -8.297 -14.141 -13.141 1 97.69 77 ILE A CA 1
ATOM 570 C C . ILE A 1 77 ? -7.562 -12.805 -13.211 1 97.69 77 ILE A C 1
ATOM 572 O O . ILE A 1 77 ? -6.387 -12.75 -13.578 1 97.69 77 ILE A O 1
ATOM 576 N N . ARG A 1 78 ? -8.281 -11.773 -12.828 1 98.38 78 ARG A N 1
ATOM 577 C CA . ARG A 1 78 ? -7.645 -10.461 -12.727 1 98.38 78 ARG A CA 1
ATOM 578 C C . ARG A 1 78 ? -6.832 -10.344 -11.445 1 98.38 78 ARG A C 1
ATOM 580 O O . ARG A 1 78 ? -7.23 -10.859 -10.398 1 98.38 78 ARG A O 1
ATOM 587 N N . LEU A 1 79 ? -5.777 -9.617 -11.539 1 98 79 LEU A N 1
ATOM 588 C CA . LEU A 1 79 ? -4.914 -9.5 -10.367 1 98 79 LEU A CA 1
ATOM 589 C C . LEU A 1 79 ? -5.625 -8.758 -9.242 1 98 79 LEU A C 1
ATOM 591 O O . LEU A 1 79 ? -5.391 -9.039 -8.062 1 98 79 LEU A O 1
ATOM 595 N N . TRP A 1 80 ? -6.496 -7.871 -9.602 1 96.25 80 TRP A N 1
ATOM 596 C CA . TRP A 1 80 ? -7.258 -7.195 -8.555 1 96.25 80 TRP A CA 1
ATOM 597 C C . TRP A 1 80 ? -8.109 -8.188 -7.777 1 96.25 80 TRP A C 1
ATOM 599 O O . TRP A 1 80 ? -8.297 -8.039 -6.566 1 96.25 80 TRP A O 1
ATOM 609 N N . ASP A 1 81 ? -8.695 -9.188 -8.469 1 96.5 81 ASP A N 1
ATOM 610 C CA . ASP A 1 81 ? -9.453 -10.227 -7.77 1 96.5 81 ASP A CA 1
ATOM 611 C C . ASP A 1 81 ? -8.602 -10.891 -6.684 1 96.5 81 ASP A C 1
ATOM 613 O O . ASP A 1 81 ? -9.094 -11.172 -5.594 1 96.5 81 ASP A O 1
ATOM 617 N N . VAL A 1 82 ? -7.367 -11.102 -6.961 1 96.44 82 VAL A N 1
ATOM 618 C CA . VAL A 1 82 ? -6.434 -11.766 -6.055 1 96.44 82 VAL A CA 1
ATOM 619 C C . VAL A 1 82 ? -6.156 -10.867 -4.852 1 96.44 82 VAL A C 1
ATOM 621 O O . VAL A 1 82 ? -6.281 -11.297 -3.703 1 96.44 82 VAL A O 1
ATOM 624 N N . VAL A 1 83 ? -5.836 -9.641 -5.117 1 94 83 VAL A N 1
ATOM 625 C CA . VAL A 1 83 ? -5.477 -8.695 -4.066 1 94 83 VAL A CA 1
ATOM 626 C C . VAL A 1 83 ? -6.688 -8.422 -3.18 1 94 83 VAL A C 1
ATOM 628 O O . VAL A 1 83 ? -6.578 -8.398 -1.952 1 94 83 VAL A O 1
ATOM 631 N N . SER A 1 84 ? -7.832 -8.234 -3.805 1 92.19 84 SER A N 1
ATOM 632 C CA . SER A 1 84 ? -9.039 -7.918 -3.051 1 92.19 84 SER A CA 1
ATOM 633 C C . SER A 1 84 ? -9.461 -9.086 -2.158 1 92.19 84 SER A C 1
ATOM 635 O O . SER A 1 84 ? -10.086 -8.883 -1.115 1 92.19 84 SER A O 1
ATOM 637 N N . ALA A 1 85 ? -9.086 -10.234 -2.521 1 93.56 85 ALA A N 1
ATOM 638 C CA . ALA A 1 85 ? -9.445 -11.43 -1.766 1 93.56 85 ALA A CA 1
ATOM 639 C C . ALA A 1 85 ? -8.75 -11.453 -0.408 1 93.56 85 ALA A C 1
ATOM 641 O O . ALA A 1 85 ? -9.234 -12.086 0.534 1 93.56 85 ALA A O 1
ATOM 642 N N . VAL A 1 86 ? -7.652 -10.836 -0.309 1 90.44 86 VAL A N 1
ATOM 643 C CA . VAL A 1 86 ? -6.887 -10.891 0.932 1 90.44 86 VAL A CA 1
ATOM 644 C C . VAL A 1 86 ? -6.898 -9.523 1.609 1 90.44 86 VAL A C 1
ATOM 646 O O . VAL A 1 86 ? -6.223 -9.312 2.619 1 90.44 86 VAL A O 1
ATOM 649 N N . ALA A 1 87 ? -7.488 -8.547 0.948 1 79.25 87 ALA A N 1
ATOM 650 C CA . ALA A 1 87 ? -7.555 -7.207 1.518 1 79.25 87 ALA A CA 1
ATOM 651 C C . ALA A 1 87 ? -8.422 -7.184 2.771 1 79.25 87 ALA A C 1
ATOM 653 O O . ALA A 1 87 ? -9.516 -7.758 2.785 1 79.25 87 ALA A O 1
ATOM 654 N N . GLU A 1 88 ? -7.801 -7.504 3.869 1 63.88 88 GLU A N 1
ATOM 655 C CA . GLU A 1 88 ? -8.609 -7.418 5.082 1 63.88 88 GLU A CA 1
ATOM 656 C C . GLU A 1 88 ? -9.273 -6.047 5.203 1 63.88 88 GLU A C 1
ATOM 658 O O . GLU A 1 88 ? -8.75 -5.051 4.707 1 63.88 88 GLU A O 1
ATOM 663 N N . GLU A 1 89 ? -10.664 -6.07 5.402 1 52.22 89 GLU A N 1
ATOM 664 C CA . GLU A 1 89 ? -11.367 -4.832 5.723 1 52.22 89 GLU A CA 1
ATOM 665 C C . GLU A 1 89 ? -10.523 -3.934 6.621 1 52.22 89 GLU A C 1
ATOM 667 O O . GLU A 1 89 ? -10.492 -4.125 7.84 1 52.22 89 GLU A O 1
ATOM 672 N N . GLU A 1 90 ? -9.367 -3.799 6.199 1 48.44 90 GLU A N 1
ATOM 673 C CA . GLU A 1 90 ? -8.492 -3 7.047 1 48.44 90 GLU A CA 1
ATOM 674 C C . GLU A 1 90 ? -9.109 -1.643 7.367 1 48.44 90 GLU A C 1
ATOM 676 O O . GLU A 1 90 ? -9.648 -0.98 6.48 1 48.44 90 GLU A O 1
ATOM 681 N N . GLU A 1 91 ? -9.641 -1.589 8.477 1 49.03 91 GLU A N 1
ATOM 682 C CA . GLU A 1 91 ? -10.086 -0.286 8.969 1 49.03 91 GLU A CA 1
ATOM 683 C C . GLU A 1 91 ? -8.969 0.75 8.859 1 49.03 91 GLU A C 1
ATOM 685 O O . GLU A 1 91 ? -7.82 0.475 9.219 1 49.03 91 GLU A O 1
ATOM 690 N N . SER A 1 92 ? -8.961 1.557 7.828 1 53.47 92 SER A N 1
ATOM 691 C CA . SER A 1 92 ? -8.117 2.742 7.852 1 53.47 92 SER A CA 1
ATOM 692 C C . SER A 1 92 ? -7.789 3.162 9.281 1 53.47 92 SER A C 1
ATOM 694 O O . SER A 1 92 ? -8.586 2.939 10.195 1 53.47 92 SER A O 1
ATOM 696 N N . PRO A 1 93 ? -6.496 3.412 9.539 1 53.19 93 PRO A N 1
ATOM 697 C CA . PRO A 1 93 ? -6.27 3.916 10.898 1 53.19 93 PRO A CA 1
ATOM 698 C C . PRO A 1 93 ? -7.422 4.777 11.406 1 53.19 93 PRO A C 1
ATOM 700 O O . PRO A 1 93 ? -8.086 5.457 10.617 1 53.19 93 PRO A O 1
ATOM 703 N N . ASP A 1 94 ? -7.949 4.445 12.508 1 61.44 94 ASP A N 1
ATOM 704 C CA . ASP A 1 94 ? -9.016 5.172 13.195 1 61.44 94 ASP A CA 1
ATOM 705 C C . ASP A 1 94 ? -8.664 6.652 13.336 1 61.44 94 ASP A C 1
ATOM 707 O O . ASP A 1 94 ? -8.875 7.25 14.391 1 61.44 94 ASP A O 1
ATOM 711 N N . MET A 1 95 ? -7.914 7.172 12.32 1 66.25 95 MET A N 1
ATOM 712 C CA . MET A 1 95 ? -7.805 8.625 12.414 1 66.25 95 MET A CA 1
ATOM 713 C C . MET A 1 95 ? -9.133 9.289 12.078 1 66.25 95 MET A C 1
ATOM 715 O O . MET A 1 95 ? -9.633 9.18 10.961 1 66.25 95 MET A O 1
ATOM 719 N N . THR A 1 96 ? -9.766 9.734 13.117 1 75.31 96 THR A N 1
ATOM 720 C CA . THR A 1 96 ? -11.148 10.188 13.062 1 75.31 96 THR A CA 1
ATOM 721 C C . THR A 1 96 ? -11.219 11.711 12.977 1 75.31 96 THR A C 1
ATOM 723 O O . THR A 1 96 ? -12.305 12.289 12.922 1 75.31 96 THR A O 1
ATOM 726 N N . GLY A 1 97 ? -10.148 12.398 12.852 1 84.62 97 GLY A N 1
ATOM 727 C CA . GLY A 1 97 ? -10.188 13.852 12.797 1 84.62 97 GLY A CA 1
ATOM 728 C C . GLY A 1 97 ? -10.82 14.383 11.531 1 84.62 97 GLY A C 1
ATOM 729 O O . GLY A 1 97 ? -10.914 13.672 10.523 1 84.62 97 GLY A O 1
ATOM 730 N N . GLN A 1 98 ? -11.297 15.57 11.602 1 87.56 98 GLN A N 1
ATOM 731 C CA . GLN A 1 98 ? -12 16.203 10.492 1 87.56 98 GLN A CA 1
ATOM 732 C C . GLN A 1 98 ? -11.109 16.281 9.25 1 87.56 98 GLN A C 1
ATOM 734 O O . GLN A 1 98 ? -11.562 15.977 8.148 1 87.56 98 GLN A O 1
ATOM 739 N N . LEU A 1 99 ? -9.898 16.672 9.43 1 92.06 99 LEU A N 1
ATOM 740 C CA . LEU A 1 99 ? -8.984 16.797 8.305 1 92.06 99 LEU A CA 1
ATOM 741 C C . LEU A 1 99 ? -8.758 15.445 7.641 1 92.06 99 LEU A C 1
ATOM 743 O O . LEU A 1 99 ? -8.711 15.344 6.41 1 92.06 99 LEU A O 1
ATOM 747 N N . GLN A 1 100 ? -8.609 14.438 8.477 1 89.75 100 GLN A N 1
ATOM 748 C CA . GLN A 1 100 ? -8.398 13.086 7.965 1 89.75 100 GLN A CA 1
ATOM 749 C C . GLN A 1 100 ? -9.578 12.625 7.121 1 89.75 100 GLN A C 1
ATOM 751 O O . GLN A 1 100 ? -9.406 12.141 6.008 1 89.75 100 GLN A O 1
ATOM 756 N N . ALA A 1 101 ? -10.742 12.812 7.68 1 89.94 101 ALA A N 1
ATOM 757 C CA . ALA A 1 101 ? -11.953 12.383 6.992 1 89.94 101 ALA A CA 1
ATOM 758 C C . ALA A 1 101 ? -12.164 13.164 5.699 1 89.94 101 ALA A C 1
ATOM 760 O O . ALA A 1 101 ? -12.578 12.602 4.684 1 89.94 101 ALA A O 1
ATOM 761 N N . ALA A 1 102 ? -11.844 14.406 5.734 1 93.94 102 ALA A N 1
ATOM 762 C CA . ALA A 1 102 ? -12.188 15.289 4.621 1 93.94 102 ALA A CA 1
ATOM 763 C C . ALA A 1 102 ? -11.117 15.242 3.535 1 93.94 102 ALA A C 1
ATOM 765 O O . ALA A 1 102 ? -11.414 15.461 2.357 1 93.94 102 ALA A O 1
ATOM 766 N N . VAL A 1 103 ? -9.883 14.969 3.941 1 96.06 103 VAL A N 1
ATOM 767 C CA . VAL A 1 103 ? -8.82 15.195 2.973 1 96.06 103 VAL A CA 1
ATOM 768 C C . VAL A 1 103 ? -8.008 13.914 2.793 1 96.06 103 VAL A C 1
ATOM 770 O O . VAL A 1 103 ? -7.816 13.445 1.668 1 96.06 103 VAL A O 1
ATOM 773 N N . VAL A 1 104 ? -7.582 13.336 3.865 1 93.38 104 VAL A N 1
ATOM 774 C CA . VAL A 1 104 ? -6.629 12.234 3.791 1 93.38 104 VAL A CA 1
ATOM 775 C C . VAL A 1 104 ? -7.34 10.961 3.318 1 93.38 104 VAL A C 1
ATOM 777 O O . VAL A 1 104 ? -6.816 10.227 2.477 1 93.38 104 VAL A O 1
ATOM 780 N N . ALA A 1 105 ? -8.484 10.68 3.861 1 89.75 105 ALA A N 1
ATOM 781 C CA . ALA A 1 105 ? -9.242 9.492 3.477 1 89.75 105 ALA A CA 1
ATOM 782 C C . ALA A 1 105 ? -9.547 9.492 1.98 1 89.75 105 ALA A C 1
ATOM 784 O O . ALA A 1 105 ? -9.273 8.516 1.283 1 89.75 105 ALA A O 1
ATOM 785 N N . PRO A 1 106 ? -10.109 10.617 1.428 1 93 106 PRO A N 1
ATOM 786 C CA . PRO A 1 106 ? -10.32 10.648 -0.021 1 93 106 PRO A CA 1
ATOM 787 C C . PRO A 1 106 ? -9.023 10.492 -0.813 1 93 106 PRO A C 1
ATOM 789 O O . PRO A 1 106 ? -9.016 9.867 -1.875 1 93 106 PRO A O 1
ATOM 792 N N . LEU A 1 107 ? -7.969 11.086 -0.34 1 93.44 107 LEU A N 1
ATOM 793 C CA . LEU A 1 107 ? -6.676 10.93 -1 1 93.44 107 LEU A CA 1
ATOM 794 C C . LEU A 1 107 ? -6.277 9.453 -1.065 1 93.44 107 LEU A C 1
ATOM 796 O O . LEU A 1 107 ? -5.812 8.977 -2.104 1 93.44 107 LEU A O 1
ATOM 800 N N . TRP A 1 108 ? -6.438 8.766 -0.029 1 88.31 108 TRP A N 1
ATOM 801 C CA . TRP A 1 108 ? -6.121 7.34 0.007 1 88.31 108 TRP A CA 1
ATOM 802 C C . TRP A 1 108 ? -6.984 6.562 -0.979 1 88.31 108 TRP A C 1
ATOM 804 O O . TRP A 1 108 ? -6.504 5.645 -1.649 1 88.31 108 TRP A O 1
ATOM 814 N N . GLY A 1 109 ? -8.211 6.863 -0.952 1 90.12 109 GLY A N 1
ATOM 815 C CA . GLY A 1 109 ? -9.094 6.258 -1.938 1 90.12 109 GLY A CA 1
ATOM 816 C C . GLY A 1 109 ? -8.609 6.438 -3.363 1 90.12 109 GLY A C 1
ATOM 817 O O . GLY A 1 109 ? -8.703 5.52 -4.18 1 90.12 109 GLY A O 1
ATOM 818 N N . GLU A 1 110 ? -8.156 7.668 -3.666 1 93.75 110 GLU A N 1
ATOM 819 C CA . GLU A 1 110 ? -7.586 7.938 -4.984 1 93.75 110 GLU A CA 1
ATOM 820 C C . GLU A 1 110 ? -6.391 7.035 -5.266 1 93.75 110 GLU A C 1
ATOM 822 O O . GLU A 1 110 ? -6.238 6.52 -6.375 1 93.75 110 GLU A O 1
ATOM 827 N N . MET A 1 111 ? -5.488 6.895 -4.312 1 91.62 111 MET A N 1
ATOM 828 C CA . MET A 1 111 ? -4.316 6.039 -4.473 1 91.62 111 MET A CA 1
ATOM 829 C C . MET A 1 111 ? -4.727 4.59 -4.695 1 91.62 111 MET A C 1
ATOM 831 O O . MET A 1 111 ? -4.207 3.922 -5.59 1 91.62 111 MET A O 1
ATOM 835 N N . GLU A 1 112 ? -5.625 4.098 -3.883 1 87.88 112 GLU A N 1
ATOM 836 C CA . GLU A 1 112 ? -6.145 2.744 -4.043 1 87.88 112 GLU A CA 1
ATOM 837 C C . GLU A 1 112 ? -6.777 2.557 -5.418 1 87.88 112 GLU A C 1
ATOM 839 O O . GLU A 1 112 ? -6.641 1.496 -6.031 1 87.88 112 GLU A O 1
ATOM 844 N N . GLY A 1 113 ? -7.516 3.576 -5.805 1 93.12 113 GLY A N 1
ATOM 845 C CA . GLY A 1 113 ? -8.133 3.523 -7.121 1 93.12 113 GLY A CA 1
ATOM 846 C C . GLY A 1 113 ? -7.125 3.359 -8.242 1 93.12 113 GLY A C 1
ATOM 847 O O . GLY A 1 113 ? -7.375 2.631 -9.203 1 93.12 113 GLY A O 1
ATOM 848 N N . LEU A 1 114 ? -6.012 4.027 -8.117 1 94 114 LEU A N 1
ATOM 849 C CA . LEU A 1 114 ? -4.949 3.904 -9.109 1 94 114 LEU A CA 1
ATOM 850 C C . LEU A 1 114 ? -4.438 2.469 -9.18 1 94 114 LEU A C 1
ATOM 852 O O . LEU A 1 114 ? -4.289 1.912 -10.266 1 94 114 LEU A O 1
ATOM 856 N N . LEU A 1 115 ? -4.191 1.87 -8.078 1 92.38 115 LEU A N 1
ATOM 857 C CA . LEU A 1 115 ? -3.707 0.496 -8.023 1 92.38 115 LEU A CA 1
ATOM 858 C C . LEU A 1 115 ? -4.758 -0.473 -8.555 1 92.38 115 LEU A C 1
ATOM 860 O O . LEU A 1 115 ? -4.438 -1.396 -9.305 1 92.38 115 LEU A O 1
ATOM 864 N N . ARG A 1 116 ? -5.98 -0.244 -8.109 1 93.69 116 ARG A N 1
ATOM 865 C CA . ARG A 1 116 ? -7.082 -1.092 -8.562 1 93.69 116 ARG A CA 1
ATOM 866 C C . ARG A 1 116 ? -7.188 -1.088 -10.086 1 93.69 116 ARG A C 1
ATOM 868 O O . ARG A 1 116 ? -7.285 -2.148 -10.703 1 93.69 116 ARG A O 1
ATOM 875 N N . GLU A 1 117 ? -7.195 0.095 -10.625 1 96.75 117 GLU A N 1
ATOM 876 C CA . GLU A 1 117 ? -7.309 0.215 -12.078 1 96.75 117 GLU A CA 1
ATOM 877 C C . GLU A 1 117 ? -6.199 -0.555 -12.781 1 96.75 117 GLU A C 1
ATOM 879 O O . GLU A 1 117 ? -6.453 -1.275 -13.75 1 96.75 117 GLU A O 1
ATOM 884 N N . ARG A 1 118 ? -5 -0.437 -12.344 1 96.44 118 ARG A N 1
ATOM 885 C CA . ARG A 1 118 ? -3.859 -1.114 -12.953 1 96.44 118 ARG A CA 1
ATOM 886 C C . ARG A 1 118 ? -3.982 -2.627 -12.812 1 96.44 118 ARG A C 1
ATOM 888 O O . ARG A 1 118 ? -3.766 -3.365 -13.773 1 96.44 118 ARG A O 1
ATOM 895 N N . LEU A 1 119 ? -4.344 -3.104 -11.688 1 96.5 119 LEU A N 1
ATOM 896 C CA . LEU A 1 119 ? -4.406 -4.535 -11.406 1 96.5 119 LEU A CA 1
ATOM 897 C C . LEU A 1 119 ? -5.621 -5.172 -12.07 1 96.5 119 LEU A C 1
ATOM 899 O O . LEU A 1 119 ? -5.59 -6.352 -12.422 1 96.5 119 LEU A O 1
ATOM 903 N N . GLU A 1 120 ? -6.699 -4.398 -12.25 1 97.38 120 GLU A N 1
ATOM 904 C CA . GLU A 1 120 ? -7.867 -4.859 -12.992 1 97.38 120 GLU A CA 1
ATOM 905 C C . GLU A 1 120 ? -7.543 -5.055 -14.477 1 97.38 120 GLU A C 1
ATOM 907 O O . GLU A 1 120 ? -8.188 -5.848 -15.156 1 97.38 120 GLU A O 1
ATOM 912 N N . GLY A 1 121 ? -6.598 -4.344 -14.914 1 97.94 121 GLY A N 1
ATOM 913 C CA . GLY A 1 121 ? -6.207 -4.426 -16.312 1 97.94 121 GLY A CA 1
ATOM 914 C C . GLY A 1 121 ? -5.227 -5.547 -16.594 1 97.94 121 GLY A C 1
ATOM 915 O O . GLY A 1 121 ? -4.824 -5.758 -17.734 1 97.94 121 GLY A O 1
ATOM 916 N N . MET A 1 122 ? -4.812 -6.281 -15.594 1 98.31 122 MET A N 1
ATOM 917 C CA . MET A 1 122 ? -3.857 -7.379 -15.727 1 98.31 122 MET A CA 1
ATOM 918 C C . MET A 1 122 ? -4.473 -8.695 -15.258 1 98.31 122 MET A C 1
ATOM 920 O O . MET A 1 122 ? -5.289 -8.711 -14.336 1 98.31 122 MET A O 1
ATOM 924 N N . THR A 1 123 ? -4.055 -9.758 -15.891 1 98.44 123 THR A N 1
ATOM 925 C CA . THR A 1 123 ? -4.512 -11.086 -15.5 1 98.44 123 THR A CA 1
ATOM 926 C C . THR A 1 123 ? -3.35 -11.922 -14.977 1 98.44 123 THR A C 1
ATOM 928 O O . THR A 1 123 ? -2.186 -11.547 -15.133 1 98.44 123 THR A O 1
ATOM 931 N N . LEU A 1 124 ? -3.729 -13.039 -14.344 1 97.75 124 LEU A N 1
ATOM 932 C CA . LEU A 1 124 ? -2.711 -14 -13.922 1 97.75 124 LEU A CA 1
ATOM 933 C C . LEU A 1 124 ? -1.935 -14.531 -15.117 1 97.75 124 LEU A C 1
ATOM 935 O O . LEU A 1 124 ? -0.733 -14.789 -15.023 1 97.7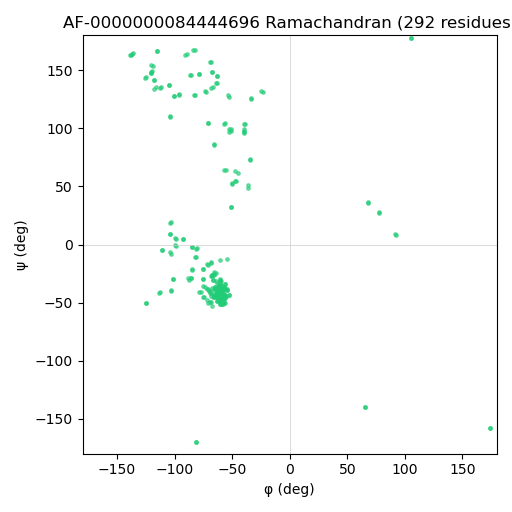5 124 LEU A O 1
ATOM 939 N N . ASP A 1 125 ? -2.584 -14.688 -16.25 1 97.31 125 ASP A N 1
ATOM 940 C CA . ASP A 1 125 ? -1.931 -15.133 -17.469 1 97.31 125 ASP A CA 1
ATOM 941 C C . ASP A 1 125 ? -0.853 -14.148 -17.922 1 97.31 125 ASP A C 1
ATOM 943 O O . ASP A 1 125 ? 0.179 -14.547 -18.453 1 97.31 125 ASP A O 1
ATOM 947 N N . ASP A 1 126 ? -1.079 -12.844 -17.75 1 98.25 126 ASP A N 1
ATOM 948 C CA . ASP A 1 126 ? -0.065 -11.836 -18.047 1 98.25 126 ASP A CA 1
ATOM 949 C C . ASP A 1 126 ? 1.206 -12.086 -17.234 1 98.25 126 ASP A C 1
ATOM 951 O O . ASP A 1 126 ? 2.316 -11.914 -17.75 1 98.25 126 ASP A O 1
ATOM 955 N N . LEU A 1 127 ? 1.076 -12.508 -16.016 1 97.81 127 LEU A N 1
ATOM 956 C CA . LEU A 1 127 ? 2.244 -12.773 -15.18 1 97.81 127 LEU A CA 1
ATOM 957 C C . LEU A 1 127 ? 2.971 -14.031 -15.648 1 97.81 127 LEU A C 1
ATOM 959 O O . LEU A 1 127 ? 4.199 -14.102 -15.586 1 97.81 127 LEU A O 1
ATOM 963 N N . LEU A 1 128 ? 2.18 -15.023 -16.062 1 96.56 128 LEU A N 1
ATOM 964 C CA . LEU A 1 128 ? 2.811 -16.203 -16.625 1 96.56 128 LEU A CA 1
ATOM 965 C C . LEU A 1 128 ? 3.637 -15.852 -17.859 1 96.56 128 LEU A C 1
ATOM 967 O O . LEU A 1 128 ? 4.738 -16.375 -18.047 1 96.56 128 LEU A O 1
ATOM 971 N N . ARG A 1 129 ? 3.082 -14.969 -18.672 1 97.06 129 ARG A N 1
ATOM 972 C CA . ARG A 1 129 ? 3.807 -14.523 -19.859 1 97.06 129 ARG A CA 1
ATOM 973 C C . ARG A 1 129 ? 5.074 -13.766 -19.469 1 97.06 129 ARG A C 1
ATOM 975 O O . ARG A 1 129 ? 6.105 -13.891 -20.125 1 97.06 129 ARG A O 1
ATOM 982 N N . ARG A 1 130 ? 4.977 -13 -18.406 1 97.44 130 ARG A N 1
ATOM 983 C CA . ARG A 1 130 ? 6.168 -12.312 -17.906 1 97.44 130 ARG A CA 1
ATOM 984 C C . ARG A 1 130 ? 7.234 -13.32 -17.469 1 97.44 130 ARG A C 1
ATOM 986 O O . ARG A 1 130 ? 8.422 -13.117 -17.719 1 97.44 130 ARG A O 1
ATOM 993 N N . ALA A 1 131 ? 6.836 -14.32 -16.797 1 96.44 131 ALA A N 1
ATOM 994 C CA . ALA A 1 131 ? 7.766 -15.367 -16.375 1 96.44 131 ALA A CA 1
ATOM 995 C C . ALA A 1 131 ? 8.453 -16.016 -17.578 1 96.44 131 ALA A C 1
ATOM 997 O O . ALA A 1 131 ? 9.672 -16.203 -17.594 1 96.44 131 ALA A O 1
ATOM 998 N N . GLN A 1 132 ? 7.672 -16.281 -18.547 1 94.44 132 GLN A N 1
ATOM 999 C CA . GLN A 1 132 ? 8.211 -16.875 -19.766 1 94.44 132 GLN A CA 1
ATOM 1000 C C . GLN A 1 132 ? 9.195 -15.938 -20.453 1 94.44 132 GLN A C 1
ATOM 1002 O O . GLN A 1 132 ? 10.25 -16.375 -20.938 1 94.44 132 GLN A O 1
ATOM 1007 N N . ALA A 1 133 ? 8.836 -14.711 -20.469 1 96.12 133 ALA A N 1
ATOM 1008 C CA . ALA A 1 133 ? 9.688 -13.711 -21.094 1 96.12 133 ALA A CA 1
ATOM 1009 C C . ALA A 1 133 ? 11.023 -13.586 -20.375 1 96.12 133 ALA A C 1
ATOM 1011 O O . ALA A 1 133 ? 12.023 -13.172 -20.953 1 96.12 133 ALA A O 1
ATOM 1012 N N . ARG A 1 134 ? 11.008 -13.961 -19.141 1 95 134 ARG A N 1
ATOM 1013 C CA . ARG A 1 134 ? 12.227 -13.898 -18.344 1 95 134 ARG A CA 1
ATOM 1014 C C . ARG A 1 134 ? 12.984 -15.227 -18.391 1 95 134 ARG A C 1
ATOM 1016 O O . ARG A 1 134 ? 13.93 -15.438 -17.625 1 95 134 ARG A O 1
ATOM 1023 N N . GLY A 1 135 ? 12.523 -16.109 -19.156 1 92.69 135 GLY A N 1
ATOM 1024 C CA . GLY A 1 135 ? 13.234 -17.359 -19.422 1 92.69 135 GLY A CA 1
ATOM 1025 C C . GLY A 1 135 ? 12.836 -18.484 -18.484 1 92.69 135 GLY A C 1
ATOM 1026 O O . GLY A 1 135 ? 13.492 -19.516 -18.453 1 92.69 135 GLY A O 1
ATOM 1027 N N . LEU A 1 136 ? 11.812 -18.219 -17.703 1 92.25 136 LEU A N 1
ATOM 1028 C CA . LEU A 1 136 ? 11.352 -19.297 -16.828 1 92.25 136 LEU A CA 1
ATOM 1029 C C . LEU A 1 136 ? 10.43 -20.25 -17.562 1 92.25 136 LEU A C 1
ATOM 1031 O O . LEU A 1 136 ? 9.523 -19.812 -18.281 1 92.25 136 LEU A O 1
ATOM 1035 N N . LYS A 1 137 ? 10.719 -21.562 -17.484 1 85.38 137 LYS A N 1
ATOM 1036 C CA . LYS A 1 137 ? 9.922 -22.562 -18.188 1 85.38 137 LYS A CA 1
ATOM 1037 C C . LYS A 1 137 ? 9.016 -23.312 -17.219 1 85.38 137 LYS A C 1
ATOM 1039 O O . LYS A 1 137 ? 9.43 -23.688 -16.125 1 85.38 137 LYS A O 1
ATOM 1044 N N . ARG A 1 138 ? 7.797 -23.453 -17.766 1 82.31 138 ARG A N 1
ATOM 1045 C CA . ARG A 1 138 ? 6.859 -24.25 -16.969 1 82.31 138 ARG A CA 1
ATOM 1046 C C . ARG A 1 138 ? 7.293 -25.703 -16.891 1 82.31 138 ARG A C 1
ATOM 1048 O O . ARG A 1 138 ? 7.848 -26.25 -17.859 1 82.31 138 ARG A O 1
ATOM 1055 N N . PRO A 1 139 ? 7.23 -26.266 -15.711 1 72.56 139 PRO A N 1
ATOM 1056 C CA . PRO A 1 139 ? 7.566 -27.688 -15.672 1 72.56 139 PRO A CA 1
ATOM 1057 C C . PRO A 1 139 ? 6.695 -28.531 -16.609 1 72.56 139 PRO A C 1
ATOM 1059 O O . PRO A 1 139 ? 5.512 -28.219 -16.797 1 72.56 139 PRO A O 1
ATOM 1062 N N . SER A 1 140 ? 7.223 -28.984 -17.797 1 56.69 140 SER A N 1
ATOM 1063 C CA . SER A 1 140 ? 6.516 -29.828 -18.766 1 56.69 140 SER A CA 1
ATOM 1064 C C . SER A 1 140 ? 5.668 -30.891 -18.078 1 56.69 140 SER A C 1
ATOM 1066 O O . SER A 1 140 ? 6.125 -31.516 -17.125 1 56.69 140 SER A O 1
ATOM 1068 N N . THR A 1 141 ? 4.457 -30.641 -17.906 1 51.19 141 THR A N 1
ATOM 1069 C CA . THR A 1 141 ? 3.68 -31.812 -17.531 1 51.19 141 THR A CA 1
ATOM 1070 C C . THR A 1 141 ? 4.012 -33 -18.438 1 51.19 141 THR A C 1
ATOM 1072 O O . THR A 1 141 ? 3.688 -32.969 -19.625 1 51.19 141 THR A O 1
ATOM 1075 N N . GLU A 1 142 ? 5.227 -33.406 -18.594 1 44.56 142 GLU A N 1
ATOM 1076 C CA . GLU A 1 142 ? 5.473 -34.594 -19.406 1 44.56 142 GLU A CA 1
ATOM 1077 C C . GLU A 1 142 ? 4.418 -35.656 -19.172 1 44.56 142 GLU A C 1
ATOM 1079 O O . GLU A 1 142 ? 4.148 -36.031 -18.016 1 44.56 142 GLU A O 1
ATOM 1084 N N . PRO A 1 143 ? 3.475 -35.812 -20.109 1 45.53 143 PRO A N 1
ATOM 1085 C CA . PRO A 1 143 ? 2.633 -37 -19.984 1 45.53 143 PRO A CA 1
ATOM 1086 C C . PRO A 1 143 ? 3.416 -38.25 -19.547 1 45.53 143 PRO A C 1
ATOM 1088 O O . PRO A 1 143 ? 4.559 -38.438 -19.969 1 45.53 143 PRO A O 1
ATOM 1091 N N . LEU A 1 144 ? 3.42 -38.594 -18.328 1 41.81 144 LEU A N 1
ATOM 1092 C CA . LEU A 1 144 ? 3.896 -39.938 -18.031 1 41.81 144 LEU A CA 1
ATOM 1093 C C . LEU A 1 144 ? 3.518 -40.906 -19.141 1 41.81 144 LEU A C 1
ATOM 1095 O O . LEU A 1 144 ? 2.334 -41.125 -19.406 1 41.81 144 LEU A O 1
ATOM 1099 N N . ASN A 1 145 ? 4.18 -40.781 -20.234 1 41.62 145 ASN A N 1
ATOM 1100 C CA . ASN A 1 145 ? 4.023 -41.844 -21.203 1 41.62 145 ASN A CA 1
ATOM 1101 C C . ASN A 1 145 ? 4.168 -43.219 -20.516 1 41.62 145 ASN A C 1
ATOM 1103 O O . ASN A 1 145 ? 5.266 -43.594 -20.109 1 41.62 145 ASN A O 1
ATOM 1107 N N . PHE A 1 146 ? 3.297 -43.531 -19.609 1 41.62 146 PHE A N 1
ATOM 1108 C CA . PHE A 1 146 ? 3.24 -44.938 -19.188 1 41.62 146 PHE A CA 1
ATOM 1109 C C . PHE A 1 146 ? 3.148 -45.844 -20.406 1 41.62 146 PHE A C 1
ATOM 1111 O O . PHE A 1 146 ? 2.062 -46.062 -20.938 1 41.62 146 PHE A O 1
ATOM 1118 N N . ALA A 1 147 ? 4.109 -45.656 -21.375 1 42.19 147 ALA A N 1
ATOM 1119 C CA . ALA A 1 147 ? 4.172 -46.781 -22.281 1 42.19 147 ALA A CA 1
ATOM 1120 C C . ALA A 1 147 ? 4.441 -48.094 -21.516 1 42.19 147 ALA A C 1
ATOM 1122 O O . ALA A 1 147 ? 5.555 -48.312 -21.031 1 42.19 147 ALA A O 1
ATOM 1123 N N . ILE A 1 148 ? 3.484 -48.562 -20.609 1 28.98 148 ILE A N 1
ATOM 1124 C CA . ILE A 1 148 ? 3.574 -50.031 -20.516 1 28.98 148 ILE A CA 1
ATOM 1125 C C . ILE A 1 148 ? 3.152 -50.656 -21.844 1 28.98 148 ILE A C 1
ATOM 1127 O O . ILE A 1 148 ? 2.34 -50.094 -22.578 1 28.98 148 ILE A O 1
ATOM 1131 N N . MET B 1 1 ? -0.842 -5.648 4.672 1 24.22 1 MET B N 1
ATOM 1132 C CA . MET B 1 1 ? -1.045 -4.664 3.611 1 24.22 1 MET B CA 1
ATOM 1133 C C . MET B 1 1 ? -1.384 -3.297 4.195 1 24.22 1 MET B C 1
ATOM 1135 O O . MET B 1 1 ? -0.914 -2.273 3.697 1 24.22 1 MET B O 1
ATOM 1139 N N . LEU B 1 2 ? -2.238 -3.305 5.477 1 33.56 2 LEU B N 1
ATOM 1140 C CA . LEU B 1 2 ? -3.02 -2.424 6.34 1 33.56 2 LEU B CA 1
ATOM 1141 C C . LEU B 1 2 ? -2.109 -1.493 7.133 1 33.56 2 LEU B C 1
ATOM 1143 O O . LEU B 1 2 ? -2.365 -0.29 7.219 1 33.56 2 LEU B O 1
ATOM 1147 N N . LEU B 1 3 ? -1.021 -2.18 7.758 1 36.5 3 LEU B N 1
ATOM 1148 C CA . LEU B 1 3 ? -0.251 -1.438 8.75 1 36.5 3 LEU B CA 1
ATOM 1149 C C . LEU B 1 3 ? 0.535 -0.308 8.094 1 36.5 3 LEU B C 1
ATOM 1151 O O . LEU B 1 3 ? 0.647 0.784 8.656 1 36.5 3 LEU B O 1
ATOM 1155 N N . LYS B 1 4 ? 1.394 -0.69 6.953 1 45.47 4 LYS B N 1
ATOM 1156 C CA . LYS B 1 4 ? 2.268 0.296 6.328 1 45.47 4 LYS B CA 1
ATOM 1157 C C . LYS B 1 4 ? 1.461 1.454 5.746 1 45.47 4 LYS B C 1
ATOM 1159 O O . LYS B 1 4 ? 1.893 2.607 5.801 1 45.47 4 LYS B O 1
ATOM 1164 N N . GLN B 1 5 ? 0.257 1.064 5.234 1 53.06 5 GLN B N 1
ATOM 1165 C CA . GLN B 1 5 ? -0.663 2.07 4.715 1 53.06 5 GLN B CA 1
ATOM 1166 C C . GLN B 1 5 ? -1.058 3.068 5.801 1 53.06 5 GLN B C 1
ATOM 1168 O O . GLN B 1 5 ? -1.184 4.266 5.535 1 53.06 5 GLN B O 1
ATOM 1173 N N . ASP B 1 6 ? -0.631 2.469 6.996 1 71.5 6 ASP B N 1
ATOM 1174 C CA . ASP B 1 6 ? -1.041 3.262 8.148 1 71.5 6 ASP B CA 1
ATOM 1175 C C . ASP B 1 6 ? -0 4.328 8.484 1 71.5 6 ASP B C 1
ATOM 1177 O O . ASP B 1 6 ? -0.346 5.484 8.727 1 71.5 6 ASP B O 1
ATOM 1181 N N . ARG B 1 7 ? 1.272 3.91 8.156 1 82.19 7 ARG B N 1
ATOM 1182 C CA . ARG B 1 7 ? 2.303 4.871 8.539 1 82.19 7 ARG B CA 1
ATOM 1183 C C . ARG B 1 7 ? 2.346 6.043 7.562 1 82.19 7 ARG B C 1
ATOM 1185 O O . ARG B 1 7 ? 2.533 7.191 7.969 1 82.19 7 ARG B O 1
ATOM 1192 N N . ALA B 1 8 ? 2.207 5.723 6.328 1 88.31 8 ALA B N 1
ATOM 1193 C CA . ALA B 1 8 ? 2.193 6.762 5.301 1 88.31 8 ALA B CA 1
ATOM 1194 C C . ALA B 1 8 ? 1.016 7.711 5.496 1 88.31 8 ALA B C 1
ATOM 1196 O O . ALA B 1 8 ? 1.172 8.93 5.406 1 88.31 8 ALA B O 1
ATOM 1197 N N . LEU B 1 9 ? -0.092 7.168 5.836 1 87.81 9 LEU B N 1
ATOM 1198 C CA . LEU B 1 9 ? -1.277 7.988 6.055 1 87.81 9 LEU B CA 1
ATOM 1199 C C . LEU B 1 9 ? -1.132 8.828 7.316 1 87.81 9 LEU B C 1
ATOM 1201 O O . LEU B 1 9 ? -1.53 9.992 7.344 1 87.81 9 LEU B O 1
ATOM 1205 N N . THR B 1 10 ? -0.578 8.156 8.234 1 90.31 10 THR B N 1
ATOM 1206 C CA . THR B 1 10 ? -0.325 8.891 9.469 1 90.31 10 THR B CA 1
ATOM 1207 C C . THR B 1 10 ? 0.63 10.055 9.227 1 90.31 10 THR B C 1
ATOM 1209 O O . THR B 1 10 ? 0.407 11.164 9.711 1 90.31 10 THR B O 1
ATOM 1212 N N . ALA B 1 11 ? 1.644 9.789 8.5 1 93.62 11 ALA B N 1
ATOM 1213 C CA . ALA B 1 11 ? 2.621 10.828 8.195 1 93.62 11 ALA B CA 1
ATOM 1214 C C . ALA B 1 11 ? 1.969 12 7.457 1 93.62 11 ALA B C 1
ATOM 1216 O O . ALA B 1 11 ? 2.191 13.164 7.801 1 93.62 11 ALA B O 1
ATOM 1217 N N . ILE B 1 12 ? 1.187 11.664 6.516 1 95.12 12 ILE B N 1
ATOM 1218 C CA . ILE B 1 12 ? 0.49 12.695 5.758 1 95.12 12 ILE B CA 1
ATOM 1219 C C . ILE B 1 12 ? -0.445 13.469 6.68 1 95.12 12 ILE B C 1
ATOM 1221 O O . ILE B 1 12 ? -0.513 14.703 6.617 1 95.12 12 ILE B O 1
ATOM 1225 N N . SER B 1 13 ? -1.144 12.797 7.527 1 95 13 SER B N 1
ATOM 1226 C CA . SER B 1 13 ? -2.07 13.422 8.461 1 95 13 SER B CA 1
ATOM 1227 C C . SER B 1 13 ? -1.347 14.383 9.406 1 95 13 SER B C 1
ATOM 1229 O O . SER B 1 13 ? -1.824 15.484 9.664 1 95 13 SER B O 1
ATOM 1231 N N . VAL B 1 14 ? -0.281 13.953 9.891 1 95 14 VAL B N 1
ATOM 1232 C CA . VAL B 1 14 ? 0.51 14.781 10.797 1 95 14 VAL B CA 1
ATOM 1233 C C . VAL B 1 14 ? 0.951 16.062 10.086 1 95 14 VAL B C 1
ATOM 1235 O O . VAL B 1 14 ? 0.773 17.156 10.602 1 95 14 VAL B O 1
ATOM 1238 N N . MET B 1 15 ? 1.531 15.883 8.938 1 96.81 15 MET B N 1
ATOM 1239 C CA . MET B 1 15 ? 2.021 17.031 8.18 1 96.81 15 MET B CA 1
ATOM 1240 C C . MET B 1 15 ? 0.887 18 7.859 1 96.81 15 MET B C 1
ATOM 1242 O O . MET B 1 15 ? 1.053 19.219 7.969 1 96.81 15 MET B O 1
ATOM 1246 N N . LEU B 1 16 ? -0.243 17.453 7.457 1 96.69 16 LEU B N 1
ATOM 1247 C CA . LEU B 1 16 ? -1.4 18.281 7.125 1 96.69 16 LEU B CA 1
ATOM 1248 C C . LEU B 1 16 ? -1.896 19.031 8.352 1 96.69 16 LEU B C 1
ATOM 1250 O O . LEU B 1 16 ? -2.221 20.219 8.266 1 96.69 16 LEU B O 1
ATOM 1254 N N . ASP B 1 17 ? -1.992 18.375 9.469 1 95.25 17 ASP B N 1
ATOM 1255 C CA . ASP B 1 17 ? -2.434 19 10.711 1 95.25 17 ASP B CA 1
ATOM 1256 C C . ASP B 1 17 ? -1.532 20.172 11.086 1 95.25 17 ASP B C 1
ATOM 1258 O O . ASP B 1 17 ? -2.018 21.266 11.375 1 95.25 17 ASP B O 1
ATOM 1262 N N . VAL B 1 18 ? -0.269 19.938 11.094 1 95.31 18 VAL B N 1
ATOM 1263 C CA . VAL B 1 18 ? 0.693 20.969 11.453 1 95.31 18 VAL B CA 1
ATOM 1264 C C . VAL B 1 18 ? 0.574 22.156 10.492 1 95.31 18 VAL B C 1
ATOM 1266 O O . VAL B 1 18 ? 0.535 23.312 10.914 1 95.31 18 VAL B O 1
ATOM 1269 N N . ALA B 1 19 ? 0.519 21.859 9.211 1 95.12 19 ALA B N 1
ATOM 1270 C CA . ALA B 1 19 ? 0.393 22.906 8.203 1 95.12 19 ALA B CA 1
ATOM 1271 C C . ALA B 1 19 ? -0.888 23.719 8.406 1 95.12 19 ALA B C 1
ATOM 1273 O O . ALA B 1 19 ? -0.894 24.938 8.242 1 95.12 19 ALA B O 1
ATOM 1274 N N . PHE B 1 20 ? -1.941 23.031 8.766 1 94.44 20 PHE B N 1
ATOM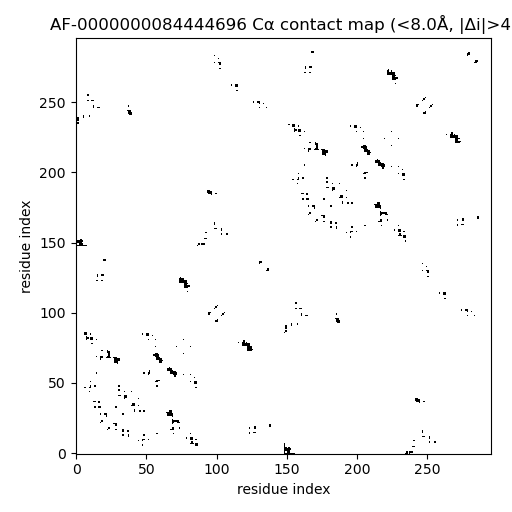 1275 C CA . PHE B 1 20 ? -3.271 23.609 8.891 1 94.44 20 PHE B CA 1
ATOM 1276 C C . PHE B 1 20 ? -3.367 24.484 10.133 1 94.44 20 PHE B C 1
ATOM 1278 O O . PHE B 1 20 ? -3.979 25.562 10.102 1 94.44 20 PHE B O 1
ATOM 1285 N N . HIS B 1 21 ? -2.762 24.156 11.188 1 91.62 21 HIS B N 1
ATOM 1286 C CA . HIS B 1 21 ? -2.965 24.828 12.469 1 91.62 21 HIS B CA 1
ATOM 1287 C C . HIS B 1 21 ? -1.815 25.781 12.781 1 91.62 21 HIS B C 1
ATOM 1289 O O . HIS B 1 21 ? -2.006 26.781 13.469 1 91.62 21 HIS B O 1
ATOM 1295 N N . VAL B 1 22 ? -0.636 25.453 12.516 1 82.06 22 VAL B N 1
ATOM 1296 C CA . VAL B 1 22 ? 0.521 26.25 12.906 1 82.06 22 VAL B CA 1
ATOM 1297 C C . VAL B 1 22 ? 1.193 26.828 11.664 1 82.06 22 VAL B C 1
ATOM 1299 O O . VAL B 1 22 ? 1.448 28.031 11.586 1 82.06 22 VAL B O 1
ATOM 1302 N N . GLY B 1 23 ? 1.308 26.047 10.602 1 71.81 23 GLY B N 1
ATOM 1303 C CA . GLY B 1 23 ? 2.053 26.453 9.422 1 71.81 23 GLY B CA 1
ATOM 1304 C C . GLY B 1 23 ? 3.539 26.609 9.68 1 71.81 23 GLY B C 1
ATOM 1305 O O . GLY B 1 23 ? 4.164 25.734 10.281 1 71.81 23 GLY B O 1
ATOM 1306 N N . ARG B 1 24 ? 4.246 27.625 9.148 1 67.12 24 ARG B N 1
ATOM 1307 C CA . ARG B 1 24 ? 5.68 27.859 9.281 1 67.12 24 ARG B CA 1
ATOM 1308 C C . ARG B 1 24 ? 5.961 28.984 10.273 1 67.12 24 ARG B C 1
ATOM 1310 O O . ARG B 1 24 ? 7.117 29.359 10.477 1 67.12 24 ARG B O 1
ATOM 1317 N N . GLY B 1 25 ? 5.031 29.406 10.922 1 67.94 25 GLY B N 1
ATOM 1318 C CA . GLY B 1 25 ? 5.262 30.578 11.766 1 67.94 25 GLY B CA 1
ATOM 1319 C C . GLY B 1 25 ? 5.91 30.234 13.094 1 67.94 25 GLY B C 1
ATOM 1320 O O . GLY B 1 25 ? 6.59 29.203 13.211 1 67.94 25 GLY B O 1
ATOM 1321 N N . ALA B 1 26 ? 5.988 31.125 14 1 72.75 26 ALA B N 1
ATOM 1322 C CA . ALA B 1 26 ? 6.668 31.047 15.289 1 72.75 26 ALA B CA 1
ATOM 1323 C C . ALA B 1 26 ? 5.969 30.047 16.219 1 72.75 26 ALA B C 1
ATOM 1325 O O . ALA B 1 26 ? 6.586 29.516 17.141 1 72.75 26 ALA B O 1
ATOM 1326 N N . GLU B 1 27 ? 4.895 29.719 15.906 1 83.06 27 GLU B N 1
ATOM 1327 C CA . GLU B 1 27 ? 4.129 28.828 16.766 1 83.06 27 GLU B CA 1
ATOM 1328 C C . GLU B 1 27 ? 4.449 27.359 16.453 1 83.06 27 GLU B C 1
ATOM 1330 O O . GLU B 1 27 ? 4.871 27.031 15.352 1 83.06 27 GLU B O 1
ATOM 1335 N N . VAL B 1 28 ? 4.395 26.625 17.547 1 90.62 28 VAL B N 1
ATOM 1336 C CA . VAL B 1 28 ? 4.605 25.188 17.422 1 90.62 28 VAL B CA 1
ATOM 1337 C C . VAL B 1 28 ? 3.373 24.438 17.922 1 90.62 28 VAL B C 1
ATOM 1339 O O . VAL B 1 28 ? 2.623 24.953 18.75 1 90.62 28 VAL B O 1
ATOM 1342 N N . ALA B 1 29 ? 3.125 23.328 17.359 1 92.12 29 ALA B N 1
ATOM 1343 C CA . ALA B 1 29 ? 2.084 22.422 17.844 1 92.12 29 ALA B CA 1
ATOM 1344 C C . ALA B 1 29 ? 2.68 21.281 18.672 1 92.12 29 ALA B C 1
ATOM 1346 O O . ALA B 1 29 ? 3.623 20.625 18.234 1 92.12 29 ALA B O 1
ATOM 1347 N N . SER B 1 30 ? 2.121 21.125 19.891 1 92.94 30 SER B N 1
ATOM 1348 C CA . SER B 1 30 ? 2.633 20.016 20.688 1 92.94 30 SER B CA 1
ATOM 1349 C C . SER B 1 30 ? 2.258 18.672 20.078 1 92.94 30 SER B C 1
ATOM 1351 O O . SER B 1 30 ? 1.201 18.531 19.469 1 92.94 30 SER B O 1
ATOM 1353 N N . GLY B 1 31 ? 3.154 17.688 20.297 1 93.25 31 GLY B N 1
ATOM 1354 C CA . GLY B 1 31 ? 2.863 16.344 19.844 1 93.25 31 GLY B CA 1
ATOM 1355 C C . GLY B 1 31 ? 1.548 15.797 20.359 1 93.25 31 GLY B C 1
ATOM 1356 O O . GLY B 1 31 ? 0.831 15.094 19.656 1 93.25 31 GLY B O 1
ATOM 1357 N N . GLY B 1 32 ? 1.299 16.141 21.609 1 92.94 32 GLY B N 1
ATOM 1358 C CA . GLY B 1 32 ? 0.042 15.734 22.219 1 92.94 32 GLY B CA 1
ATOM 1359 C C . GLY B 1 32 ? -1.173 16.328 21.531 1 92.94 32 GLY B C 1
ATOM 1360 O O . GLY B 1 32 ? -2.156 15.633 21.281 1 92.94 32 GLY B O 1
ATOM 1361 N N . ASP B 1 33 ? -1.152 17.641 21.281 1 92.62 33 ASP B N 1
ATOM 1362 C CA . ASP B 1 33 ? -2.262 18.297 20.609 1 92.62 33 ASP B CA 1
ATOM 1363 C C . ASP B 1 33 ? -2.496 17.703 19.219 1 92.62 33 ASP B C 1
ATOM 1365 O O . ASP B 1 33 ? -3.641 17.469 18.828 1 92.62 33 ASP B O 1
ATOM 1369 N N . ILE B 1 34 ? -1.472 17.484 18.5 1 93.56 34 ILE B N 1
ATOM 1370 C CA . ILE B 1 34 ? -1.562 16.891 17.172 1 93.56 34 ILE B CA 1
ATOM 1371 C C . ILE B 1 34 ? -2.211 15.508 17.25 1 93.56 34 ILE B C 1
ATOM 1373 O O . ILE B 1 34 ? -3.15 15.211 16.516 1 93.56 34 ILE B O 1
ATOM 1377 N N . ALA B 1 35 ? -1.669 14.688 18.156 1 92.5 35 ALA B N 1
ATOM 1378 C CA . ALA B 1 35 ? -2.203 13.336 18.328 1 92.5 35 ALA B CA 1
ATOM 1379 C C . ALA B 1 35 ? -3.693 13.375 18.656 1 92.5 35 ALA B C 1
ATOM 1381 O O . ALA B 1 35 ? -4.477 12.602 18.109 1 92.5 35 ALA B O 1
ATOM 1382 N N . ASP B 1 36 ? -4.074 14.297 19.531 1 91.94 36 ASP B N 1
ATOM 1383 C CA . ASP B 1 36 ? -5.473 14.438 19.922 1 91.94 36 ASP B CA 1
ATOM 1384 C C . ASP B 1 36 ? -6.352 14.797 18.719 1 91.94 36 ASP B C 1
ATOM 1386 O O . ASP B 1 36 ? -7.418 14.211 18.531 1 91.94 36 ASP B O 1
ATOM 1390 N N . ARG B 1 37 ? -5.91 15.75 17.953 1 91.56 37 ARG B N 1
ATOM 1391 C CA . ARG B 1 37 ? -6.688 16.172 16.797 1 91.56 37 ARG B CA 1
ATOM 1392 C C . ARG B 1 37 ? -6.812 15.055 15.773 1 91.56 37 ARG B C 1
ATOM 1394 O O . ARG B 1 37 ? -7.836 14.938 15.094 1 91.56 37 ARG B O 1
ATOM 1401 N N . LEU B 1 38 ? -5.824 14.219 15.68 1 90.56 38 LEU B N 1
ATOM 1402 C CA . LEU B 1 38 ? -5.836 13.109 14.734 1 90.56 38 LEU B CA 1
ATOM 1403 C C . LEU B 1 38 ? -6.625 11.93 15.297 1 90.56 38 LEU B C 1
ATOM 1405 O O . LEU B 1 38 ? -6.949 10.992 14.562 1 90.56 38 LEU B O 1
ATOM 1409 N N . GLY B 1 39 ? -6.953 12.008 16.562 1 87.69 39 GLY B N 1
ATOM 1410 C CA . GLY B 1 39 ? -7.578 10.859 17.188 1 87.69 39 GLY B CA 1
ATOM 1411 C C . GLY B 1 39 ? -6.645 9.672 17.328 1 87.69 39 GLY B C 1
ATOM 1412 O O . GLY B 1 39 ? -7.059 8.523 17.125 1 87.69 39 GLY B O 1
ATOM 1413 N N . ALA B 1 40 ? -5.426 9.961 17.578 1 86.19 40 ALA B N 1
ATOM 1414 C CA . ALA B 1 40 ? -4.402 8.93 17.703 1 86.19 40 ALA B CA 1
ATOM 1415 C C . ALA B 1 40 ? -3.773 8.945 19.094 1 86.19 40 ALA B C 1
ATOM 1417 O O . ALA B 1 40 ? -3.812 9.969 19.797 1 86.19 40 ALA B O 1
ATOM 1418 N N . ALA B 1 41 ? -3.293 7.797 19.453 1 85.56 41 ALA B N 1
ATOM 1419 C CA . ALA B 1 41 ? -2.482 7.77 20.672 1 85.56 41 ALA B CA 1
ATOM 1420 C C . ALA B 1 41 ? -1.115 8.406 20.438 1 85.56 41 ALA B C 1
ATOM 1422 O O . ALA B 1 41 ? -0.434 8.078 19.453 1 85.56 41 ALA B O 1
ATOM 1423 N N . LYS B 1 42 ? -0.751 9.305 21.359 1 85.31 42 LYS B N 1
ATOM 1424 C CA . LYS B 1 42 ? 0.511 10.023 21.219 1 85.31 42 LYS B CA 1
ATOM 1425 C C . LYS B 1 42 ? 1.685 9.055 21.094 1 85.31 42 LYS B C 1
ATOM 1427 O O . LYS B 1 42 ? 2.566 9.25 20.25 1 85.31 42 LYS B O 1
ATOM 1432 N N . ARG B 1 43 ? 1.703 8.102 21.891 1 86.25 43 ARG B N 1
ATOM 1433 C CA . ARG B 1 43 ? 2.795 7.133 21.875 1 86.25 43 ARG B CA 1
ATOM 1434 C C . ARG B 1 43 ? 2.947 6.48 20.516 1 86.25 43 ARG B C 1
ATOM 1436 O O . ARG B 1 43 ? 4.066 6.223 20.062 1 86.25 43 ARG B O 1
ATOM 1443 N N . GLY B 1 44 ? 1.902 6.246 19.875 1 84.44 44 GLY B N 1
ATOM 1444 C CA . GLY B 1 44 ? 1.91 5.547 18.594 1 84.44 44 GLY B CA 1
ATOM 1445 C C . GLY B 1 44 ? 2.389 6.414 17.438 1 84.44 44 GLY B C 1
ATOM 1446 O O . GLY B 1 44 ? 2.867 5.898 16.438 1 84.44 44 GLY B O 1
ATOM 1447 N N . ILE B 1 45 ? 2.289 7.691 17.672 1 89.25 45 ILE B N 1
ATOM 1448 C CA . ILE B 1 45 ? 2.59 8.57 16.547 1 89.25 45 ILE B CA 1
ATOM 1449 C C . ILE B 1 45 ? 3.977 9.18 16.719 1 89.25 45 ILE B C 1
ATOM 1451 O O . ILE B 1 45 ? 4.527 9.766 15.789 1 89.25 45 ILE B O 1
ATOM 1455 N N . GLU B 1 46 ? 4.562 8.969 17.859 1 91.12 46 GLU B N 1
ATOM 1456 C CA . GLU B 1 46 ? 5.863 9.555 18.156 1 91.12 46 GLU B CA 1
ATOM 1457 C C . GLU B 1 46 ? 6.918 9.125 17.141 1 91.12 46 GLU B C 1
ATOM 1459 O O . GLU B 1 46 ? 7.68 9.953 16.641 1 91.12 46 GLU B O 1
ATOM 1464 N N . PRO B 1 47 ? 6.98 7.855 16.734 1 91.69 47 PRO B N 1
ATOM 1465 C CA . PRO B 1 47 ? 7.969 7.461 15.734 1 91.69 47 PRO B CA 1
ATOM 1466 C C . PRO B 1 47 ? 7.789 8.195 14.406 1 91.69 47 PRO B C 1
ATOM 1468 O O . PRO B 1 47 ? 8.766 8.43 13.688 1 91.69 47 PRO B O 1
ATOM 1471 N N . VAL B 1 48 ? 6.613 8.516 14.125 1 93.38 48 VAL B N 1
ATOM 1472 C CA . VAL B 1 48 ? 6.328 9.234 12.891 1 93.38 48 VAL B CA 1
ATOM 1473 C C . VAL B 1 48 ? 6.879 10.656 12.977 1 93.38 48 VAL B C 1
ATOM 1475 O O . VAL B 1 48 ? 7.512 11.148 12.039 1 93.38 48 VAL B O 1
ATOM 1478 N N . PHE B 1 49 ? 6.684 11.281 14.156 1 94.75 49 PHE B N 1
ATOM 1479 C CA . PHE B 1 49 ? 7.254 12.602 14.383 1 94.75 49 PHE B CA 1
ATOM 1480 C C . PHE B 1 49 ? 8.766 12.578 14.18 1 94.75 49 PHE B C 1
ATOM 1482 O O . PHE B 1 49 ? 9.312 13.445 13.492 1 94.75 49 PHE B O 1
ATOM 1489 N N . GLN B 1 50 ? 9.328 11.641 14.742 1 94.94 50 GLN B N 1
ATOM 1490 C CA . GLN B 1 50 ? 10.789 11.539 14.695 1 94.94 50 GLN B CA 1
ATOM 1491 C C . GLN B 1 50 ? 11.273 11.344 13.258 1 94.94 50 GLN B C 1
ATOM 1493 O O . GLN B 1 50 ? 12.242 11.969 12.836 1 94.94 50 GLN B O 1
ATOM 1498 N N . ALA B 1 51 ? 10.617 10.477 12.555 1 94.75 51 ALA B N 1
ATOM 1499 C CA . ALA B 1 51 ? 11 10.219 11.164 1 94.75 51 ALA B CA 1
ATOM 1500 C C . ALA B 1 51 ? 10.852 11.477 10.312 1 94.75 51 ALA B C 1
ATOM 1502 O O . ALA B 1 51 ? 11.719 11.781 9.492 1 94.75 51 ALA B O 1
ATOM 1503 N N . LEU B 1 52 ? 9.812 12.141 10.492 1 96.69 52 LEU B N 1
ATOM 1504 C CA . LEU B 1 52 ? 9.547 13.359 9.734 1 96.69 52 LEU B CA 1
ATOM 1505 C C . LEU B 1 52 ? 10.555 14.445 10.078 1 96.69 52 LEU B C 1
ATOM 1507 O O . LEU B 1 52 ? 10.977 15.211 9.211 1 96.69 52 LEU B O 1
ATOM 1511 N N . SER B 1 53 ? 10.938 14.539 11.344 1 96.62 53 SER B N 1
ATOM 1512 C CA . SER B 1 53 ? 11.953 15.5 11.766 1 96.62 53 SER B CA 1
ATOM 1513 C C . SER B 1 53 ? 13.312 15.156 11.172 1 96.62 53 SER B C 1
ATOM 1515 O O . SER B 1 53 ? 14.016 16.031 10.664 1 96.62 53 SER B O 1
ATOM 1517 N N . ARG B 1 54 ? 13.625 13.938 11.234 1 96.12 54 ARG B N 1
ATOM 1518 C CA . ARG B 1 54 ? 14.898 13.484 10.68 1 96.12 54 ARG B CA 1
ATOM 1519 C C . ARG B 1 54 ? 14.977 13.773 9.188 1 96.12 54 ARG B C 1
ATOM 1521 O O . ARG B 1 54 ? 16.047 14.039 8.656 1 96.12 54 ARG B O 1
ATOM 1528 N N . ALA B 1 55 ? 13.883 13.695 8.531 1 96.5 55 ALA B N 1
ATOM 1529 C CA . ALA B 1 55 ? 13.82 13.906 7.09 1 96.5 55 ALA B CA 1
ATOM 1530 C C . ALA B 1 55 ? 13.789 15.398 6.758 1 96.5 55 ALA B C 1
ATOM 1532 O O . ALA B 1 55 ? 13.719 15.781 5.59 1 96.5 55 ALA B O 1
ATOM 1533 N N . GLY B 1 56 ? 13.75 16.219 7.715 1 96.62 56 GLY B N 1
ATOM 1534 C CA . GLY B 1 56 ? 13.75 17.656 7.504 1 96.62 56 GLY B CA 1
ATOM 1535 C C . GLY B 1 56 ? 12.398 18.203 7.07 1 96.62 56 GLY B C 1
ATOM 1536 O O . GLY B 1 56 ? 12.32 19.203 6.363 1 96.62 56 GLY B O 1
ATOM 1537 N N . LEU B 1 57 ? 11.352 17.531 7.461 1 97.25 57 LEU B N 1
ATOM 1538 C CA . LEU B 1 57 ? 10.016 17.969 7.094 1 97.25 57 LEU B CA 1
ATOM 1539 C C . LEU B 1 57 ? 9.336 18.688 8.258 1 97.25 57 LEU B C 1
ATOM 1541 O O . LEU B 1 57 ? 8.484 19.547 8.047 1 97.25 57 LEU B O 1
ATOM 1545 N N . LEU B 1 58 ? 9.711 18.297 9.453 1 96.62 58 LEU B N 1
ATOM 1546 C CA . LEU B 1 58 ? 9.289 18.969 10.68 1 96.62 58 LEU B CA 1
ATOM 1547 C C . LEU B 1 58 ? 10.492 19.531 11.43 1 96.62 58 LEU B C 1
ATOM 1549 O O . LEU B 1 58 ? 11.555 18.906 11.453 1 96.62 58 LEU B O 1
ATOM 1553 N N . ASP B 1 59 ? 10.297 20.688 11.992 1 95.31 59 ASP B N 1
ATOM 1554 C CA . ASP B 1 59 ? 11.211 21.203 13.016 1 95.31 59 ASP B CA 1
ATOM 1555 C C . ASP B 1 59 ? 10.68 20.906 14.414 1 95.31 59 ASP B C 1
ATOM 1557 O O . ASP B 1 59 ? 9.516 21.172 14.719 1 95.31 59 ASP B O 1
ATOM 1561 N N . SER B 1 60 ? 11.523 20.344 15.172 1 92.19 60 SER B N 1
ATOM 1562 C CA . SER B 1 60 ? 11.109 19.984 16.531 1 92.19 60 SER B CA 1
ATOM 1563 C C . SER B 1 60 ? 11.844 20.828 17.562 1 92.19 60 SER B C 1
ATOM 1565 O O . SER B 1 60 ? 13.016 21.141 17.406 1 92.19 60 SER B O 1
ATOM 1567 N N . THR B 1 61 ? 11.125 21.328 18.516 1 88.56 61 THR B N 1
ATOM 1568 C CA . THR B 1 61 ? 11.68 22.016 19.672 1 88.56 61 THR B CA 1
ATOM 1569 C C . THR B 1 61 ? 11.367 21.25 20.953 1 88.56 61 THR B C 1
ATOM 1571 O O . THR B 1 61 ? 10.242 20.797 21.156 1 88.56 61 THR B O 1
ATOM 1574 N N . ARG B 1 62 ? 12.398 21.141 21.766 1 86.12 62 ARG B N 1
ATOM 1575 C CA . ARG B 1 62 ? 12.242 20.375 23 1 86.12 62 ARG B CA 1
ATOM 1576 C C . ARG B 1 62 ? 11.805 21.281 24.141 1 86.12 62 ARG B C 1
ATOM 1578 O O . ARG B 1 62 ? 11.945 22.5 24.078 1 86.12 62 ARG B O 1
ATOM 1585 N N . GLY B 1 63 ? 11.273 20.703 25.266 1 83.25 63 GLY B N 1
ATOM 1586 C CA . GLY B 1 63 ? 10.914 21.406 26.484 1 83.25 63 GLY B CA 1
ATOM 1587 C C . GLY B 1 63 ? 9.414 21.578 26.641 1 83.25 63 GLY B C 1
ATOM 1588 O O . GLY B 1 63 ? 8.633 21.172 25.781 1 83.25 63 GLY B O 1
ATOM 1589 N N . PRO B 1 64 ? 8.938 22.172 27.734 1 82.56 64 PRO B N 1
ATOM 1590 C CA . PRO B 1 64 ? 7.516 22.297 28.062 1 82.56 64 PRO B CA 1
ATOM 1591 C C . PRO B 1 64 ? 6.742 23.094 27 1 82.56 64 PRO B C 1
ATOM 1593 O O . PRO B 1 64 ? 5.539 22.875 26.828 1 82.56 64 PRO B O 1
ATOM 1596 N N . ARG B 1 65 ? 7.355 24.016 26.312 1 83.44 65 ARG B N 1
ATOM 1597 C CA . ARG B 1 65 ? 6.699 24.781 25.266 1 83.44 65 ARG B CA 1
ATOM 1598 C C . ARG B 1 65 ? 7.129 24.281 23.891 1 83.44 65 ARG B C 1
ATOM 1600 O O . ARG B 1 65 ? 7.016 25.016 22.891 1 83.44 65 ARG B O 1
ATOM 1607 N N . GLY B 1 66 ? 7.633 23.094 24 1 89.88 66 GLY B N 1
ATOM 1608 C CA . GLY B 1 66 ? 8.133 22.562 22.75 1 89.88 66 GLY B CA 1
ATOM 1609 C C . GLY B 1 66 ? 7.051 21.938 21.875 1 89.88 66 GLY B C 1
ATOM 1610 O O . GLY B 1 66 ? 5.879 21.938 22.25 1 89.88 66 GLY B O 1
ATOM 1611 N N . GLY B 1 67 ? 7.438 21.672 20.594 1 93.88 67 GLY B N 1
ATOM 1612 C CA . GLY B 1 67 ? 6.508 21.125 19.609 1 93.88 67 GLY B CA 1
ATOM 1613 C C . GLY B 1 67 ? 7.09 21.047 18.219 1 93.88 67 GLY B C 1
ATOM 1614 O O . GLY B 1 67 ? 8.297 20.875 18.047 1 93.88 67 GLY B O 1
ATOM 1615 N N . TYR B 1 68 ? 6.148 21.016 17.328 1 94.69 68 TYR B N 1
ATOM 1616 C CA . TYR B 1 68 ? 6.539 20.812 15.938 1 94.69 68 TYR B CA 1
ATOM 1617 C C . TYR B 1 68 ? 5.996 21.922 15.047 1 94.69 68 TYR B C 1
ATOM 1619 O O . TYR B 1 68 ? 4.898 22.438 15.281 1 94.69 68 TYR B O 1
ATOM 1627 N N . ARG B 1 69 ? 6.719 22.297 14.094 1 94.75 69 ARG B N 1
ATOM 1628 C CA . ARG B 1 69 ? 6.289 23.172 13 1 94.75 69 ARG B CA 1
ATOM 1629 C C . ARG B 1 69 ? 6.844 22.688 11.664 1 94.75 69 ARG B C 1
ATOM 1631 O O . ARG B 1 69 ? 7.734 21.828 11.625 1 94.75 69 ARG B O 1
ATOM 1638 N N . LEU B 1 70 ? 6.266 23.172 10.602 1 95.81 70 LEU B N 1
ATOM 1639 C CA . LEU B 1 70 ? 6.809 22.797 9.297 1 95.81 70 LEU B CA 1
ATOM 1640 C C . LEU B 1 70 ? 8.234 23.312 9.133 1 95.81 70 LEU B C 1
ATOM 1642 O O . LEU B 1 70 ? 8.531 24.453 9.492 1 95.81 70 LEU B O 1
ATOM 1646 N N . ALA B 1 71 ? 9.086 22.531 8.578 1 95.31 71 ALA B N 1
ATOM 1647 C CA . ALA B 1 71 ? 10.477 22.922 8.344 1 95.31 71 ALA B CA 1
ATOM 1648 C C . ALA B 1 71 ? 10.617 23.688 7.031 1 95.31 71 ALA B C 1
ATOM 1650 O O . ALA B 1 71 ? 11.625 24.359 6.801 1 95.31 71 ALA B O 1
ATOM 1651 N N . ARG B 1 72 ? 9.688 23.531 6.141 1 93.62 72 ARG B N 1
ATOM 1652 C CA . ARG B 1 72 ? 9.609 24.156 4.832 1 93.62 72 ARG B CA 1
ATOM 1653 C C . ARG B 1 72 ? 8.188 24.641 4.535 1 93.62 72 ARG B C 1
ATOM 1655 O O . ARG B 1 72 ? 7.25 24.281 5.254 1 93.62 72 ARG B O 1
ATOM 1662 N N . ARG B 1 73 ? 8.047 25.531 3.51 1 94.62 73 ARG B N 1
ATOM 1663 C CA . ARG B 1 73 ? 6.699 25.938 3.109 1 94.62 73 ARG B CA 1
ATOM 1664 C C . ARG B 1 73 ? 5.906 24.75 2.586 1 94.62 73 ARG B C 1
ATOM 1666 O O . ARG B 1 73 ? 6.461 23.859 1.929 1 94.62 73 ARG B O 1
ATOM 1673 N N . SER B 1 74 ? 4.629 24.766 2.871 1 96.25 74 SER B N 1
ATOM 1674 C CA . SER B 1 74 ? 3.76 23.672 2.467 1 96.25 74 SER B CA 1
ATOM 1675 C C . SER B 1 74 ? 3.822 23.438 0.96 1 96.25 74 SER B C 1
ATOM 1677 O O . SER B 1 74 ? 3.719 22.312 0.494 1 96.25 74 SER B O 1
ATOM 1679 N N . ARG B 1 75 ? 4 24.469 0.11 1 96.62 75 ARG B N 1
ATOM 1680 C CA . ARG B 1 75 ? 4.02 24.359 -1.345 1 96.62 75 ARG B CA 1
ATOM 1681 C C . A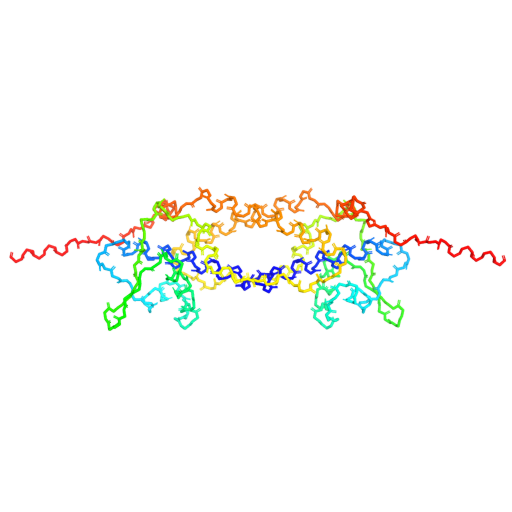RG B 1 75 ? 5.293 23.688 -1.828 1 96.62 75 ARG B C 1
ATOM 1683 O O . ARG B 1 75 ? 5.363 23.219 -2.969 1 96.62 75 ARG B O 1
ATOM 1690 N N . ASP B 1 76 ? 6.297 23.625 -0.962 1 96.94 76 ASP B N 1
ATOM 1691 C CA . ASP B 1 76 ? 7.594 23.062 -1.324 1 96.94 76 ASP B CA 1
ATOM 1692 C C . ASP B 1 76 ? 7.719 21.609 -0.833 1 96.94 76 ASP B C 1
ATOM 1694 O O . ASP B 1 76 ? 8.758 20.984 -1.015 1 96.94 76 ASP B O 1
ATOM 1698 N N . ILE B 1 77 ? 6.754 21.078 -0.177 1 97.69 77 ILE B N 1
ATOM 1699 C CA . ILE B 1 77 ? 6.77 19.719 0.349 1 97.69 77 ILE B CA 1
ATOM 1700 C C . ILE B 1 77 ? 5.895 18.828 -0.524 1 97.69 77 ILE B C 1
ATOM 1702 O O . ILE B 1 77 ? 4.668 18.938 -0.504 1 97.69 77 ILE B O 1
ATOM 1706 N N . ARG B 1 78 ? 6.57 17.953 -1.224 1 98.38 78 ARG B N 1
ATOM 1707 C CA . ARG B 1 78 ? 5.836 16.953 -1.996 1 98.38 78 ARG B CA 1
ATOM 1708 C C . ARG B 1 78 ? 5.344 15.812 -1.101 1 98.38 78 ARG B C 1
ATOM 1710 O O . ARG B 1 78 ? 6.039 15.414 -0.164 1 98.38 78 ARG B O 1
ATOM 1717 N N . LEU B 1 79 ? 4.219 15.289 -1.458 1 98 79 LEU B N 1
ATOM 1718 C CA . LEU B 1 79 ? 3.65 14.242 -0.622 1 98 79 LEU B CA 1
ATOM 1719 C C . LEU B 1 79 ? 4.523 12.992 -0.648 1 98 79 LEU B C 1
ATOM 1721 O O . LEU B 1 79 ? 4.605 12.266 0.345 1 98 79 LEU B O 1
ATOM 1725 N N . TRP B 1 80 ? 5.184 12.781 -1.739 1 96.31 80 TRP B N 1
ATOM 1726 C CA . TRP B 1 80 ? 6.09 11.641 -1.778 1 96.31 80 TRP B CA 1
ATOM 1727 C C . TRP B 1 80 ? 7.207 11.797 -0.753 1 96.31 80 TRP B C 1
ATOM 1729 O O . TRP B 1 80 ? 7.66 10.812 -0.159 1 96.31 80 TRP B O 1
ATOM 1739 N N . ASP B 1 81 ? 7.719 13.031 -0.566 1 96.56 81 ASP B N 1
ATOM 1740 C CA . ASP B 1 81 ? 8.727 13.273 0.464 1 96.56 81 ASP B CA 1
ATOM 1741 C C . ASP B 1 81 ? 8.234 12.797 1.83 1 96.56 81 ASP B C 1
ATOM 1743 O O . ASP B 1 81 ? 9.008 12.219 2.604 1 96.56 81 ASP B O 1
ATOM 1747 N N . VAL B 1 82 ? 7 13.008 2.109 1 96.5 82 VAL B N 1
ATOM 1748 C CA . VAL B 1 82 ? 6.387 12.656 3.387 1 96.5 82 VAL B CA 1
ATOM 1749 C C . VAL B 1 82 ? 6.309 11.141 3.523 1 96.5 82 VAL B C 1
ATOM 1751 O O . VAL B 1 82 ? 6.75 10.57 4.527 1 96.5 82 VAL B O 1
ATOM 1754 N N . VAL B 1 83 ? 5.801 10.5 2.521 1 94.06 83 VAL B N 1
ATOM 1755 C CA . VAL B 1 83 ? 5.598 9.055 2.551 1 94.06 83 VAL B CA 1
ATOM 1756 C C . VAL B 1 83 ? 6.949 8.344 2.602 1 94.06 83 VAL B C 1
ATOM 1758 O O . VAL B 1 83 ? 7.133 7.398 3.369 1 94.06 83 VAL B O 1
ATOM 1761 N N . SER B 1 84 ? 7.887 8.812 1.797 1 92.31 84 SER B N 1
ATOM 1762 C CA . SER B 1 84 ? 9.195 8.172 1.739 1 92.31 84 SER B CA 1
ATOM 1763 C C . SER B 1 84 ? 9.938 8.312 3.064 1 92.31 84 SER B C 1
ATOM 1765 O O . SER B 1 84 ? 10.766 7.465 3.408 1 92.31 84 SER B O 1
ATOM 1767 N N . ALA B 1 85 ? 9.633 9.305 3.793 1 93.69 85 ALA B N 1
ATOM 1768 C CA . ALA B 1 85 ? 10.297 9.555 5.07 1 93.69 85 ALA B CA 1
ATOM 1769 C C . ALA B 1 85 ? 9.953 8.469 6.09 1 93.69 85 ALA B C 1
ATOM 1771 O O . ALA B 1 85 ? 10.711 8.227 7.027 1 93.69 85 ALA B O 1
ATOM 1772 N N . VAL B 1 86 ? 8.836 7.867 5.945 1 90.56 86 VAL B N 1
ATOM 1773 C CA . VAL B 1 86 ? 8.398 6.887 6.934 1 90.56 86 VAL B CA 1
ATOM 1774 C C . VAL B 1 86 ? 8.43 5.488 6.324 1 90.56 86 VAL B C 1
ATOM 1776 O O . VAL B 1 86 ? 7.98 4.523 6.945 1 90.56 86 VAL B O 1
ATOM 1779 N N . ALA B 1 87 ? 8.727 5.422 5.062 1 79.31 87 ALA B N 1
ATOM 1780 C CA . ALA B 1 87 ? 8.781 4.125 4.391 1 79.31 87 ALA B CA 1
ATOM 1781 C C . ALA B 1 87 ? 9.922 3.273 4.938 1 79.31 87 ALA B C 1
ATOM 1783 O O . ALA B 1 87 ? 11.039 3.76 5.113 1 79.31 87 ALA B O 1
ATOM 1784 N N . GLU B 1 88 ? 9.602 2.572 5.996 1 64.12 88 GLU B N 1
ATOM 1785 C CA . GLU B 1 88 ? 10.664 1.696 6.48 1 64.12 88 GLU B CA 1
ATOM 1786 C C . GLU B 1 88 ? 11.18 0.79 5.367 1 64.12 88 GLU B C 1
ATOM 1788 O O . GLU B 1 88 ? 10.445 0.461 4.434 1 64.12 88 GLU B O 1
ATOM 1793 N N . GLU B 1 89 ? 12.57 0.792 5.188 1 52.38 89 GLU B N 1
ATOM 1794 C CA . GLU B 1 89 ? 13.195 -0.171 4.281 1 52.38 89 GLU B CA 1
ATOM 1795 C C . GLU B 1 89 ? 12.477 -1.519 4.336 1 52.38 89 GLU B C 1
ATOM 1797 O O . GLU B 1 89 ? 12.711 -2.314 5.246 1 52.38 89 GLU B O 1
ATOM 1802 N N . GLU B 1 90 ? 11.258 -1.395 4.176 1 48.75 90 GLU B N 1
ATOM 1803 C CA . GLU B 1 90 ? 10.492 -2.633 4.254 1 48.75 90 GLU B CA 1
ATOM 1804 C C . GLU B 1 90 ? 11.055 -3.695 3.318 1 48.75 90 GLU B C 1
ATOM 1806 O O . GLU B 1 90 ? 11.352 -3.41 2.156 1 48.75 90 GLU B O 1
ATOM 1811 N N . GLU B 1 91 ? 11.82 -4.504 3.873 1 49.16 91 GLU B N 1
ATOM 1812 C CA . GLU B 1 91 ? 12.227 -5.68 3.105 1 49.16 91 GLU B CA 1
ATOM 1813 C C . GLU B 1 91 ? 11.008 -6.398 2.521 1 49.16 91 GLU B C 1
ATOM 1815 O O . GLU B 1 91 ? 10.008 -6.605 3.215 1 49.16 91 GLU B O 1
ATOM 1820 N N . SER B 1 92 ? 10.703 -6.168 1.268 1 53.53 92 SER B N 1
ATOM 1821 C CA . SER B 1 92 ? 9.758 -7.055 0.594 1 53.53 92 SER B CA 1
ATOM 1822 C C . SER B 1 92 ? 9.734 -8.43 1.248 1 53.53 92 SER B C 1
ATOM 1824 O O . SER B 1 92 ? 10.742 -8.883 1.801 1 53.53 92 SER B O 1
ATOM 1826 N N . PRO B 1 93 ? 8.516 -8.938 1.525 1 53.22 93 PRO B N 1
ATOM 1827 C CA . PRO B 1 93 ? 8.562 -10.305 2.047 1 53.22 93 PRO B CA 1
ATOM 1828 C C . PRO B 1 93 ? 9.703 -11.125 1.451 1 53.22 93 PRO B C 1
ATOM 1830 O O . PRO B 1 93 ? 10.086 -10.914 0.297 1 53.22 93 PRO B O 1
ATOM 1833 N N . ASP B 1 94 ? 10.508 -11.68 2.26 1 61.5 94 ASP B N 1
ATOM 1834 C CA . ASP B 1 94 ? 11.617 -12.547 1.892 1 61.5 94 ASP B CA 1
ATOM 1835 C C . ASP B 1 94 ? 11.156 -13.656 0.947 1 61.5 94 ASP B C 1
ATOM 1837 O O . ASP B 1 94 ? 11.531 -14.82 1.111 1 61.5 94 ASP B O 1
ATOM 1841 N N . MET B 1 95 ? 10.141 -13.32 0.109 1 66.12 95 MET B N 1
ATOM 1842 C CA . MET B 1 95 ? 9.891 -14.344 -0.896 1 66.12 95 MET B CA 1
ATOM 1843 C C . MET B 1 95 ? 11.016 -14.391 -1.919 1 66.12 95 MET B C 1
ATOM 1845 O O . MET B 1 95 ? 11.25 -13.422 -2.643 1 66.12 95 MET B O 1
ATOM 1849 N N . THR B 1 96 ? 11.812 -15.398 -1.757 1 75.12 96 THR B N 1
ATOM 1850 C CA . THR B 1 96 ? 13.094 -15.508 -2.457 1 75.12 96 THR B CA 1
ATOM 1851 C C . THR B 1 96 ? 12.961 -16.422 -3.668 1 75.12 96 THR B C 1
ATOM 1853 O O . THR B 1 96 ? 13.938 -16.641 -4.391 1 75.12 96 THR B O 1
ATOM 1856 N N . GLY B 1 97 ? 11.828 -16.891 -4.008 1 84.56 97 GLY B N 1
ATOM 1857 C CA . GLY B 1 97 ? 11.688 -17.781 -5.141 1 84.56 97 GLY B CA 1
ATOM 1858 C C . GLY B 1 97 ? 11.938 -17.109 -6.477 1 84.56 97 GLY B C 1
ATOM 1859 O O . GLY B 1 97 ? 11.859 -15.891 -6.582 1 84.56 97 GLY B O 1
ATOM 1860 N N . GLN B 1 98 ? 12.273 -17.891 -7.434 1 87.69 98 GLN B N 1
ATOM 1861 C CA . GLN B 1 98 ? 12.609 -17.391 -8.766 1 87.69 98 GLN B CA 1
ATOM 1862 C C . GLN B 1 98 ? 11.453 -16.609 -9.367 1 87.69 98 GLN B C 1
ATOM 1864 O O . GLN B 1 98 ? 11.656 -15.531 -9.93 1 87.69 98 GLN B O 1
ATOM 1869 N N . LEU B 1 99 ? 10.281 -17.125 -9.258 1 92.12 99 LEU B N 1
ATOM 1870 C CA . LEU B 1 99 ? 9.109 -16.453 -9.812 1 92.12 99 LEU B CA 1
ATOM 1871 C C . LEU B 1 99 ? 8.883 -15.102 -9.148 1 92.12 99 LEU B C 1
ATOM 1873 O O . LEU B 1 99 ? 8.562 -14.117 -9.82 1 92.12 99 LEU B O 1
ATOM 1877 N N . GLN B 1 100 ? 9.07 -15.102 -7.844 1 89.88 100 GLN B N 1
ATOM 1878 C CA . GLN B 1 100 ? 8.898 -13.867 -7.094 1 89.88 100 GLN B CA 1
ATOM 1879 C C . GLN B 1 100 ? 9.891 -12.797 -7.551 1 89.88 100 GLN B C 1
ATOM 1881 O O . GLN B 1 100 ? 9.5 -11.656 -7.824 1 89.88 100 GLN B O 1
ATOM 1886 N N . ALA B 1 101 ? 11.117 -13.203 -7.637 1 90 101 ALA B N 1
ATOM 1887 C CA . ALA B 1 101 ? 12.164 -12.266 -8.031 1 90 101 ALA B CA 1
ATOM 1888 C C . ALA B 1 101 ? 11.969 -11.789 -9.461 1 90 101 ALA B C 1
ATOM 1890 O O . ALA B 1 101 ? 12.18 -10.609 -9.766 1 90 101 ALA B O 1
ATOM 1891 N N . ALA B 1 102 ? 11.523 -12.664 -10.297 1 94 102 ALA B N 1
ATOM 1892 C CA . ALA B 1 102 ? 11.492 -12.367 -11.727 1 94 102 ALA B CA 1
ATOM 1893 C C . ALA B 1 102 ? 10.203 -11.633 -12.102 1 94 102 ALA B C 1
ATOM 1895 O O . ALA B 1 102 ? 10.18 -10.859 -13.062 1 94 102 ALA B O 1
ATOM 1896 N N . VAL B 1 103 ? 9.141 -11.898 -11.344 1 96.06 103 VAL B N 1
ATOM 1897 C CA . VAL B 1 103 ? 7.852 -11.438 -11.844 1 96.06 103 VAL B CA 1
ATOM 1898 C C . VAL B 1 103 ? 7.172 -10.555 -10.797 1 96.06 103 VAL B C 1
ATOM 1900 O O . VAL B 1 103 ? 6.77 -9.43 -11.094 1 96.06 103 VAL B O 1
ATOM 1903 N N . VAL B 1 104 ? 7.094 -11.031 -9.602 1 93.31 104 VAL B N 1
ATOM 1904 C CA . VAL B 1 104 ? 6.281 -10.367 -8.594 1 93.31 104 VAL B CA 1
ATOM 1905 C C . VAL B 1 104 ? 6.996 -9.109 -8.109 1 93.31 104 VAL B C 1
ATOM 1907 O O . VAL B 1 104 ? 6.375 -8.055 -7.945 1 93.31 104 VAL B O 1
ATOM 1910 N N . ALA B 1 105 ? 8.266 -9.195 -7.832 1 89.62 105 ALA B N 1
ATOM 1911 C CA . ALA B 1 105 ? 9.039 -8.047 -7.359 1 89.62 105 ALA B CA 1
ATOM 1912 C C . ALA B 1 105 ? 8.969 -6.898 -8.359 1 89.62 105 ALA B C 1
ATOM 1914 O O . ALA B 1 105 ? 8.656 -5.766 -7.988 1 89.62 105 ALA B O 1
ATOM 1915 N N . PRO B 1 106 ? 9.25 -7.152 -9.672 1 92.94 106 PRO B N 1
ATOM 1916 C CA . PRO B 1 106 ? 9.102 -6.062 -10.648 1 92.94 106 PRO B CA 1
ATOM 1917 C C . PRO B 1 106 ? 7.68 -5.512 -10.703 1 92.94 106 PRO B C 1
ATOM 1919 O O . PRO B 1 106 ? 7.488 -4.305 -10.883 1 92.94 106 PRO B O 1
ATOM 1922 N N . LEU B 1 107 ? 6.707 -6.363 -10.602 1 93.31 107 LEU B N 1
ATOM 1923 C CA . LEU B 1 107 ? 5.32 -5.91 -10.578 1 93.31 107 LEU B CA 1
ATOM 1924 C C . LEU B 1 107 ? 5.086 -4.945 -9.422 1 93.31 107 LEU B C 1
ATOM 1926 O O . LEU B 1 107 ? 4.445 -3.906 -9.594 1 93.31 107 LEU B O 1
ATOM 1930 N N . TRP B 1 108 ? 5.57 -5.258 -8.305 1 88.25 108 TRP B N 1
ATOM 1931 C CA . TRP B 1 108 ? 5.43 -4.395 -7.133 1 88.25 108 TRP B CA 1
ATOM 1932 C C . TRP B 1 108 ? 6.117 -3.053 -7.363 1 88.25 108 TRP B C 1
ATOM 1934 O O . TRP B 1 108 ? 5.594 -2.004 -6.977 1 88.25 108 TRP B O 1
ATOM 1944 N N . GLY B 1 109 ? 7.277 -3.131 -7.867 1 90.06 109 GLY B N 1
ATOM 1945 C CA . GLY B 1 109 ? 7.957 -1.898 -8.234 1 90.06 109 GLY B CA 1
ATOM 1946 C C . GLY B 1 109 ? 7.129 -0.999 -9.125 1 90.06 109 GLY B C 1
ATOM 1947 O O . GLY B 1 109 ? 7.133 0.223 -8.961 1 90.06 109 GLY B O 1
ATOM 1948 N N . GLU B 1 110 ? 6.48 -1.625 -10.125 1 93.62 110 GLU B N 1
ATOM 1949 C CA . GLU B 1 110 ? 5.59 -0.873 -11.008 1 93.62 110 GLU B CA 1
ATOM 1950 C C . GLU B 1 110 ? 4.469 -0.206 -10.219 1 93.62 110 GLU B C 1
ATOM 1952 O O . GLU B 1 110 ? 4.117 0.946 -10.477 1 93.62 110 GLU B O 1
ATOM 1957 N N . MET B 1 111 ? 3.844 -0.934 -9.305 1 91.56 111 MET B N 1
ATOM 1958 C CA . MET B 1 111 ? 2.766 -0.386 -8.484 1 91.56 111 MET B CA 1
ATOM 1959 C C . MET B 1 111 ? 3.268 0.773 -7.633 1 91.56 111 MET B C 1
ATOM 1961 O O . MET B 1 111 ? 2.621 1.82 -7.559 1 91.56 111 MET B O 1
ATOM 1965 N N . GLU B 1 112 ? 4.383 0.583 -6.98 1 87.88 112 GLU B N 1
ATOM 1966 C CA . GLU B 1 112 ? 4.996 1.644 -6.188 1 87.88 112 GLU B CA 1
ATOM 1967 C C . GLU B 1 112 ? 5.305 2.867 -7.043 1 87.88 112 GLU B C 1
ATOM 1969 O O . GLU B 1 112 ? 5.145 4.004 -6.59 1 87.88 112 GLU B O 1
ATOM 1974 N N . GLY B 1 113 ? 5.809 2.576 -8.219 1 93.12 113 GLY B N 1
ATOM 1975 C CA . GLY B 1 113 ? 6.098 3.666 -9.141 1 93.12 113 GLY B CA 1
ATOM 1976 C C . GLY B 1 113 ? 4.879 4.508 -9.469 1 93.12 113 GLY B C 1
ATOM 1977 O O . GLY B 1 113 ? 4.973 5.73 -9.57 1 93.12 113 GLY B O 1
ATOM 1978 N N . LEU B 1 114 ? 3.764 3.852 -9.633 1 94 114 LEU B N 1
ATOM 1979 C CA . LEU B 1 114 ? 2.518 4.562 -9.898 1 94 114 LEU B CA 1
ATOM 1980 C C . LEU B 1 114 ? 2.164 5.492 -8.742 1 94 114 LEU B C 1
ATOM 1982 O O . LEU B 1 114 ? 1.823 6.656 -8.961 1 94 114 LEU B O 1
ATOM 1986 N N . LEU B 1 115 ? 2.256 5.031 -7.555 1 92.44 115 LEU B N 1
ATOM 1987 C CA . LEU B 1 115 ? 1.947 5.836 -6.379 1 92.44 115 LEU B CA 1
ATOM 1988 C C . LEU B 1 115 ? 2.943 6.98 -6.227 1 92.44 115 LEU B C 1
ATOM 1990 O O . LEU B 1 115 ? 2.557 8.109 -5.918 1 92.44 115 LEU B O 1
ATOM 1994 N N . ARG 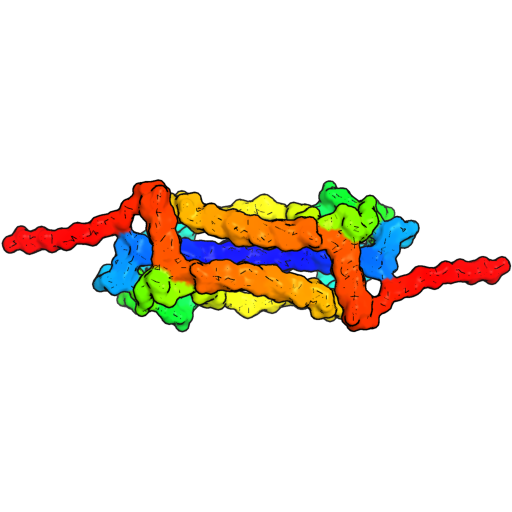B 1 116 ? 4.199 6.629 -6.418 1 93.75 116 ARG B N 1
ATOM 1995 C CA . ARG B 1 116 ? 5.25 7.637 -6.32 1 93.75 116 ARG B CA 1
ATOM 1996 C C . ARG B 1 116 ? 4.992 8.789 -7.289 1 93.75 116 ARG B C 1
ATOM 1998 O O . ARG B 1 116 ? 5.059 9.961 -6.902 1 93.75 116 ARG B O 1
ATOM 2005 N N . GLU B 1 117 ? 4.734 8.438 -8.508 1 96.75 117 GLU B N 1
ATOM 2006 C CA . GLU B 1 117 ? 4.488 9.461 -9.516 1 96.75 117 GLU B CA 1
ATOM 2007 C C . GLU B 1 117 ? 3.33 10.367 -9.117 1 96.75 117 GLU B C 1
ATOM 2009 O O . GLU B 1 117 ? 3.424 11.594 -9.234 1 96.75 117 GLU B O 1
ATOM 2014 N N . ARG B 1 118 ? 2.271 9.82 -8.648 1 96.5 118 ARG B N 1
ATOM 2015 C CA . ARG B 1 118 ? 1.098 10.586 -8.25 1 96.5 118 ARG B CA 1
ATOM 2016 C C . ARG B 1 118 ? 1.414 11.484 -7.055 1 96.5 118 ARG B C 1
ATOM 2018 O O . ARG B 1 118 ? 1.058 12.664 -7.043 1 96.5 118 ARG B O 1
ATOM 2025 N N . LEU B 1 119 ? 2.084 11 -6.09 1 96.56 119 LEU B N 1
ATOM 2026 C CA . LEU B 1 119 ? 2.367 11.719 -4.855 1 96.56 119 LEU B CA 1
ATOM 2027 C C . LEU B 1 119 ? 3.447 12.773 -5.078 1 96.56 119 LEU B C 1
ATOM 2029 O O . LEU B 1 119 ? 3.463 13.805 -4.402 1 96.56 119 LEU B O 1
ATOM 2033 N N . GLU B 1 120 ? 4.359 12.531 -6.023 1 97.44 120 GLU B N 1
ATOM 2034 C CA . GLU B 1 120 ? 5.359 13.516 -6.41 1 97.44 120 GLU B CA 1
ATOM 2035 C C . GLU B 1 120 ? 4.715 14.719 -7.102 1 97.44 120 GLU B C 1
ATOM 2037 O O . GLU B 1 120 ? 5.262 15.82 -7.082 1 97.44 120 GLU B O 1
ATOM 2042 N N . GLY B 1 121 ? 3.621 14.469 -7.68 1 98 121 GLY B N 1
ATOM 2043 C CA . GLY B 1 121 ? 2.916 15.523 -8.391 1 98 121 GLY B CA 1
ATOM 2044 C C . GLY B 1 121 ? 2.025 16.359 -7.484 1 98 121 GLY B C 1
ATOM 2045 O O . GLY B 1 121 ? 1.386 17.312 -7.941 1 98 121 GLY B O 1
ATOM 2046 N N . MET B 1 122 ? 1.949 16.047 -6.219 1 98.31 122 MET B N 1
ATOM 2047 C CA . MET B 1 122 ? 1.118 16.75 -5.25 1 98.31 122 MET B CA 1
ATOM 2048 C C . MET B 1 122 ? 1.967 17.328 -4.121 1 98.31 122 MET B C 1
ATOM 2050 O O . MET B 1 122 ? 2.979 16.734 -3.736 1 98.31 122 MET B O 1
ATOM 2054 N N . THR B 1 123 ? 1.529 18.438 -3.611 1 98.44 123 THR B N 1
ATOM 2055 C CA . THR B 1 123 ? 2.209 19.078 -2.482 1 98.44 123 THR B CA 1
ATOM 2056 C C . THR B 1 123 ? 1.305 19.094 -1.252 1 98.44 123 THR B C 1
ATOM 2058 O O . THR B 1 123 ? 0.102 18.844 -1.354 1 98.44 123 THR B O 1
ATOM 2061 N N . LEU B 1 124 ? 1.948 19.406 -0.118 1 97.75 124 LEU B N 1
ATOM 2062 C CA . LEU B 1 124 ? 1.173 19.594 1.102 1 97.75 124 LEU B CA 1
ATOM 2063 C C . LEU B 1 124 ? 0.193 20.75 0.941 1 97.75 124 LEU B C 1
ATOM 2065 O O . LEU B 1 124 ? -0.913 20.719 1.486 1 97.75 124 LEU B O 1
ATOM 2069 N N . ASP B 1 125 ? 0.565 21.781 0.207 1 97.31 125 ASP B N 1
ATOM 2070 C CA . ASP B 1 125 ? -0.309 22.922 -0.06 1 97.31 125 ASP B CA 1
ATOM 2071 C C . ASP B 1 125 ? -1.562 22.484 -0.815 1 97.31 125 ASP B C 1
ATOM 2073 O O . ASP B 1 125 ? -2.645 23.031 -0.604 1 97.31 125 ASP B O 1
ATOM 2077 N N . ASP B 1 126 ? -1.447 21.531 -1.734 1 98.25 126 ASP B N 1
ATOM 2078 C CA . ASP B 1 126 ? -2.605 20.984 -2.432 1 98.25 126 ASP B CA 1
ATOM 2079 C C . ASP B 1 126 ? -3.613 20.391 -1.445 1 98.25 126 ASP B C 1
ATOM 2081 O O . ASP B 1 126 ? -4.824 20.547 -1.624 1 98.25 126 ASP B O 1
ATOM 2085 N N . LEU B 1 127 ? -3.152 19.766 -0.406 1 97.81 127 LEU B N 1
ATOM 2086 C CA . LEU B 1 127 ? -4.051 19.188 0.587 1 97.81 127 LEU B CA 1
ATOM 2087 C C . LEU B 1 127 ? -4.727 20.281 1.411 1 97.81 127 LEU B C 1
ATOM 2089 O O . LEU B 1 127 ? -5.887 20.141 1.798 1 97.81 127 LEU B O 1
ATOM 2093 N N . LEU B 1 128 ? -3.943 21.328 1.715 1 96.5 128 LEU B N 1
ATOM 2094 C CA . LEU B 1 128 ? -4.555 22.453 2.408 1 96.5 128 LEU B CA 1
ATOM 2095 C C . LEU B 1 128 ? -5.684 23.047 1.577 1 96.5 128 LEU B C 1
ATOM 2097 O O . LEU B 1 128 ? -6.734 23.406 2.115 1 96.5 128 LEU B O 1
ATOM 2101 N N . ARG B 1 129 ? -5.445 23.141 0.288 1 97.06 129 ARG B N 1
ATOM 2102 C CA . ARG B 1 129 ? -6.477 23.656 -0.606 1 97.06 129 ARG B CA 1
ATOM 2103 C C . ARG B 1 129 ? -7.691 22.719 -0.633 1 97.06 129 ARG B C 1
ATOM 2105 O O . ARG B 1 129 ? -8.828 23.188 -0.704 1 97.06 129 ARG B O 1
ATOM 2112 N N . ARG B 1 130 ? -7.434 21.453 -0.566 1 97.38 130 ARG B N 1
ATOM 2113 C CA . ARG B 1 130 ? -8.539 20.5 -0.49 1 97.38 130 ARG B CA 1
ATOM 2114 C C . ARG B 1 130 ? -9.352 20.703 0.784 1 97.38 130 ARG B C 1
ATOM 2116 O O . ARG B 1 130 ? -10.578 20.625 0.762 1 97.38 130 ARG B O 1
ATOM 2123 N N . ALA B 1 131 ? -8.688 20.906 1.849 1 96.38 131 ALA B N 1
ATOM 2124 C CA . ALA B 1 131 ? -9.375 21.172 3.113 1 96.38 131 ALA B CA 1
ATOM 2125 C C . ALA B 1 131 ? -10.25 22.406 3.014 1 96.38 131 ALA B C 1
ATOM 2127 O O . ALA B 1 131 ? -11.406 22.406 3.449 1 96.38 131 ALA B O 1
ATOM 2128 N N . GLN B 1 132 ? -9.703 23.406 2.428 1 94.44 132 GLN B N 1
ATOM 2129 C CA . GLN B 1 132 ? -10.445 24.641 2.254 1 94.44 132 GLN B CA 1
ATOM 2130 C C . GLN B 1 132 ? -11.664 24.438 1.361 1 94.44 132 GLN B C 1
ATOM 2132 O O . GLN B 1 132 ? -12.75 24.953 1.647 1 94.44 132 GLN B O 1
ATOM 2137 N N . ALA B 1 133 ? -11.461 23.672 0.359 1 96.12 133 ALA B N 1
ATOM 2138 C CA . ALA B 1 133 ? -12.555 23.406 -0.577 1 96.12 133 ALA B CA 1
ATOM 2139 C C . ALA B 1 133 ? -13.68 22.625 0.099 1 96.12 133 ALA B C 1
ATOM 2141 O O . ALA B 1 133 ? -14.828 22.688 -0.336 1 96.12 133 ALA B O 1
ATOM 2142 N N 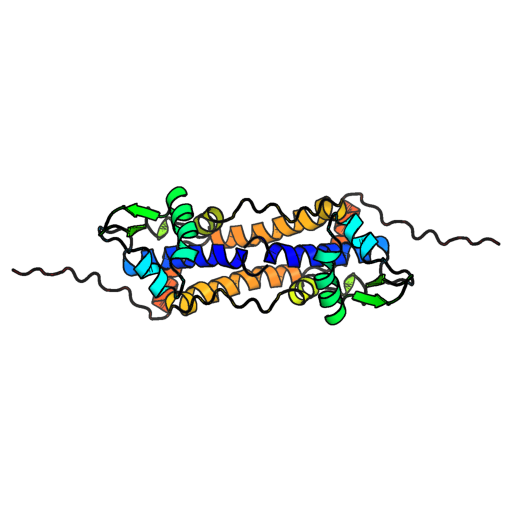. ARG B 1 134 ? -13.336 21.953 1.125 1 95 134 ARG B N 1
ATOM 2143 C CA . ARG B 1 134 ? -14.328 21.172 1.864 1 95 134 ARG B CA 1
ATOM 2144 C C . ARG B 1 134 ? -14.914 22 3.008 1 95 134 ARG B C 1
ATOM 2146 O O . ARG B 1 134 ? -15.625 21.453 3.863 1 95 134 ARG B O 1
ATOM 2153 N N . GLY B 1 135 ? -14.562 23.203 3.092 1 92.62 135 GLY B N 1
ATOM 2154 C CA . GLY B 1 135 ? -15.172 24.141 4.027 1 92.62 135 GLY B CA 1
ATOM 2155 C C . GLY B 1 135 ? -14.445 24.203 5.355 1 92.62 135 GLY B C 1
ATOM 2156 O O . GLY B 1 135 ? -14.953 24.781 6.32 1 92.62 135 GLY B O 1
ATOM 2157 N N . LEU B 1 136 ? -13.297 23.562 5.402 1 92.12 136 LEU B N 1
ATOM 2158 C CA . LEU B 1 136 ? -12.523 23.656 6.637 1 92.12 136 LEU B CA 1
ATOM 2159 C C . LEU B 1 136 ? -11.695 24.938 6.676 1 92.12 136 LEU B C 1
ATOM 2161 O O . LEU B 1 136 ? -11.039 25.281 5.695 1 92.12 136 LEU B O 1
ATOM 2165 N N . LYS B 1 137 ? -11.812 25.688 7.781 1 85.19 137 LYS B N 1
ATOM 2166 C CA . LYS B 1 137 ? -11.102 26.969 7.914 1 85.19 137 LYS B CA 1
ATOM 2167 C C . LYS B 1 137 ? -9.914 26.828 8.859 1 85.19 137 LYS B C 1
ATOM 2169 O O . LYS B 1 137 ? -10.016 26.203 9.914 1 85.19 137 LYS B O 1
ATOM 2174 N N . ARG B 1 138 ? -8.852 27.469 8.344 1 82.06 138 ARG B N 1
ATOM 2175 C CA . ARG B 1 138 ? -7.672 27.484 9.195 1 82.06 138 ARG B CA 1
ATOM 2176 C C . ARG B 1 138 ? -7.914 28.344 10.438 1 82.06 138 ARG B C 1
ATOM 2178 O O . ARG B 1 138 ? -8.625 29.344 10.375 1 82.06 138 ARG B O 1
ATOM 2185 N N . PRO B 1 139 ? -7.52 27.828 11.57 1 72.31 139 PRO B N 1
ATOM 2186 C CA . PRO B 1 139 ? -7.676 28.703 12.742 1 72.31 139 PRO B CA 1
ATOM 2187 C C . PRO B 1 139 ? -6.973 30.047 12.586 1 72.31 139 PRO B C 1
ATOM 2189 O O . PRO B 1 139 ? -5.914 30.125 11.953 1 72.31 139 PRO B O 1
ATOM 2192 N N . SER B 1 140 ? -7.73 31.188 12.32 1 56.47 140 SER B N 1
ATOM 2193 C CA . SER B 1 140 ? -7.199 32.531 12.164 1 56.47 140 SER B CA 1
ATOM 2194 C C . SER B 1 140 ? -6.078 32.812 13.164 1 56.47 140 SER B C 1
ATOM 2196 O O . SER B 1 140 ? -6.195 32.469 14.344 1 56.47 140 SER B O 1
ATOM 2198 N N . THR B 1 141 ? -4.902 32.656 12.773 1 51.09 141 THR B N 1
ATOM 2199 C CA . THR B 1 141 ? -3.918 33.25 13.672 1 51.09 141 THR B CA 1
ATOM 2200 C C . THR B 1 141 ? -4.312 34.656 14.047 1 51.09 141 THR B C 1
ATOM 2202 O O . THR B 1 141 ? -4.285 35.562 13.211 1 51.09 141 THR B O 1
ATOM 2205 N N . GLU B 1 142 ? -5.48 34.938 14.562 1 44.31 142 GLU B N 1
ATOM 2206 C CA . GLU B 1 142 ? -5.773 36.281 14.977 1 44.31 142 GLU B CA 1
ATOM 2207 C C . GLU B 1 142 ? -4.562 36.938 15.648 1 44.31 142 GLU B C 1
ATOM 2209 O O . GLU B 1 142 ? -3.975 36.375 16.562 1 44.31 142 GLU B O 1
ATOM 2214 N N . PRO B 1 143 ? -3.869 37.844 14.922 1 45 143 PRO B N 1
ATOM 2215 C CA . PRO B 1 143 ? -2.883 38.625 15.664 1 45 143 PRO B CA 1
ATOM 2216 C C . PRO B 1 143 ? -3.383 39.031 17.047 1 45 143 PRO B C 1
ATOM 2218 O O . PRO B 1 143 ? -4.562 39.375 17.203 1 45 143 PRO B O 1
ATOM 2221 N N . LEU B 1 144 ? -3.029 38.375 18.047 1 41.78 144 LEU B N 1
ATOM 2222 C CA . LEU B 1 144 ? -3.246 39.031 19.344 1 41.78 144 LEU B CA 1
ATOM 2223 C C . LEU B 1 144 ? -3.047 40.531 19.25 1 41.78 144 LEU B C 1
ATOM 2225 O O . LEU B 1 144 ? -1.967 41 18.875 1 41.78 144 LEU B O 1
ATOM 2229 N N . ASN B 1 145 ? -4 41.188 18.641 1 41.56 145 ASN B N 1
ATOM 2230 C CA . ASN B 1 145 ? -3.965 42.625 18.781 1 41.56 145 ASN B CA 1
ATOM 2231 C C . ASN B 1 145 ? -3.701 43.062 20.234 1 41.56 145 ASN B C 1
ATOM 2233 O O . ASN B 1 145 ? -4.57 42.906 21.094 1 41.56 145 ASN B O 1
ATOM 2237 N N . PHE B 1 146 ? -2.578 42.688 20.766 1 41.91 146 PHE B N 1
ATOM 2238 C CA . PHE B 1 146 ? -2.209 43.344 22.016 1 41.91 146 PHE B CA 1
ATOM 2239 C C . PHE B 1 146 ? -2.299 44.844 21.891 1 41.91 146 PHE B C 1
ATOM 2241 O O . PHE B 1 146 ? -1.372 45.5 21.391 1 41.91 146 PHE B O 1
ATOM 2248 N N . ALA B 1 147 ? -3.508 45.375 21.406 1 43.03 147 ALA B N 1
ATOM 2249 C CA . ALA B 1 147 ? -3.641 46.781 21.672 1 43.03 147 ALA B CA 1
ATOM 2250 C C . ALA B 1 147 ? -3.479 47.094 23.156 1 43.03 147 ALA B C 1
ATOM 2252 O O . ALA B 1 147 ? -4.367 46.781 23.953 1 43.03 147 ALA B O 1
ATOM 2253 N N . ILE B 1 148 ? -2.238 46.844 23.797 1 28.56 148 ILE B N 1
ATOM 2254 C CA . ILE B 1 148 ? -2.045 47.781 24.891 1 28.56 148 ILE B CA 1
ATOM 2255 C C . ILE B 1 148 ? -1.869 49.219 24.344 1 28.56 148 ILE B C 1
ATOM 2257 O O . ILE B 1 148 ? -1.396 49.375 23.219 1 28.56 148 ILE B O 1
#